Protein AF-A0AAJ2MFV6-F1 (afdb_monomer)

Structure (mmCIF, N/CA/C/O backbone):
data_AF-A0AAJ2MFV6-F1
#
_entry.id   AF-A0AAJ2MFV6-F1
#
loop_
_atom_site.group_PDB
_atom_site.id
_atom_site.type_symbol
_atom_site.label_atom_id
_atom_site.label_alt_id
_atom_site.label_comp_id
_atom_site.label_asym_id
_atom_site.label_entity_id
_atom_site.label_seq_id
_atom_site.pdbx_PDB_ins_code
_atom_site.Cartn_x
_atom_site.Cartn_y
_atom_site.Cartn_z
_atom_site.occupancy
_atom_site.B_iso_or_equiv
_atom_site.auth_seq_id
_atom_site.auth_comp_id
_atom_site.auth_asym_id
_atom_site.auth_atom_id
_atom_site.pdbx_PDB_model_num
ATOM 1 N N . MET A 1 1 ? 11.662 -17.987 29.309 1.00 35.09 1 MET A N 1
ATOM 2 C CA . MET A 1 1 ? 10.452 -18.075 28.466 1.00 35.09 1 MET A CA 1
ATOM 3 C C . MET A 1 1 ? 9.598 -16.869 28.804 1.00 35.09 1 MET A C 1
ATOM 5 O O . MET A 1 1 ? 8.904 -16.882 29.809 1.00 35.09 1 MET A O 1
ATOM 9 N N . THR A 1 2 ? 9.786 -15.777 28.070 1.00 31.62 2 THR A N 1
ATOM 10 C CA . THR A 1 2 ? 9.067 -14.514 28.273 1.00 31.62 2 THR A CA 1
ATOM 11 C C . THR A 1 2 ? 7.599 -14.749 27.930 1.00 31.62 2 THR A C 1
ATOM 13 O O . THR A 1 2 ? 7.283 -15.126 26.803 1.00 31.62 2 THR A O 1
ATOM 16 N N . THR A 1 3 ? 6.722 -14.621 28.924 1.00 36.84 3 THR A N 1
ATOM 17 C CA . THR A 1 3 ? 5.277 -14.760 28.755 1.00 36.84 3 THR A CA 1
ATOM 18 C C . THR A 1 3 ? 4.760 -13.716 27.768 1.00 36.84 3 THR A C 1
ATOM 20 O O . THR A 1 3 ? 5.341 -12.648 27.580 1.00 36.84 3 THR A O 1
ATOM 23 N N . VAL A 1 4 ? 3.652 -14.050 27.114 1.00 40.69 4 VAL A N 1
ATOM 24 C CA . VAL A 1 4 ? 2.984 -13.339 26.010 1.00 40.69 4 VAL A CA 1
ATOM 25 C C . VAL A 1 4 ? 2.357 -11.991 26.458 1.00 40.69 4 VAL A C 1
ATOM 27 O O . VAL A 1 4 ? 1.416 -11.491 25.855 1.00 40.69 4 VAL A O 1
ATOM 30 N N . GLU A 1 5 ? 2.855 -11.376 27.533 1.00 36.78 5 GLU A N 1
ATOM 31 C CA . GLU A 1 5 ? 2.150 -10.365 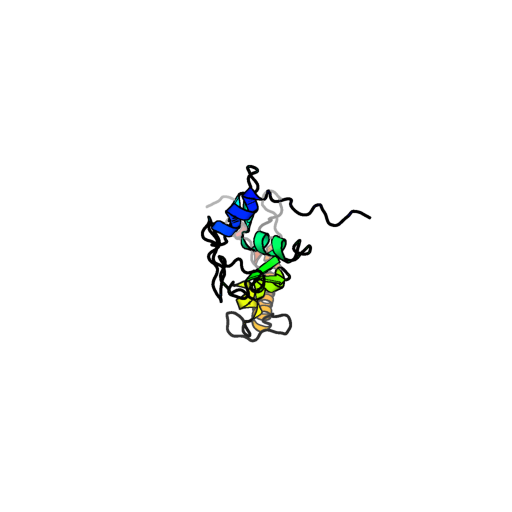28.340 1.00 36.78 5 GLU A CA 1
ATOM 32 C C . GLU A 1 5 ? 2.597 -8.909 28.141 1.00 36.78 5 GLU A C 1
ATOM 34 O O . GLU A 1 5 ? 2.218 -8.028 28.914 1.00 36.78 5 GLU A O 1
ATOM 39 N N . GLN A 1 6 ? 3.362 -8.593 27.094 1.00 40.38 6 GLN A N 1
ATOM 40 C CA . GLN A 1 6 ? 3.821 -7.213 26.859 1.00 40.38 6 GLN A CA 1
ATOM 41 C C . GLN A 1 6 ? 3.547 -6.703 25.442 1.00 40.38 6 GLN A C 1
ATOM 43 O O . GLN A 1 6 ? 4.393 -6.079 24.805 1.00 40.38 6 GLN A O 1
ATOM 48 N N . LEU A 1 7 ? 2.326 -6.915 24.950 1.00 41.47 7 LEU A N 1
ATOM 49 C CA . LEU A 1 7 ? 1.861 -6.358 23.679 1.00 41.47 7 LEU A CA 1
ATOM 50 C C . LEU A 1 7 ? 0.753 -5.335 23.943 1.00 41.47 7 LEU A C 1
ATOM 52 O O . LEU A 1 7 ? -0.404 -5.675 24.145 1.00 41.47 7 LEU A O 1
ATOM 56 N N . ALA A 1 8 ? 1.172 -4.064 23.978 1.00 51.06 8 ALA A N 1
ATOM 57 C CA . ALA A 1 8 ? 0.353 -2.859 24.111 1.00 51.06 8 ALA A CA 1
ATOM 58 C C . ALA A 1 8 ? -0.712 -2.936 25.220 1.00 51.06 8 ALA A C 1
ATOM 60 O O . ALA A 1 8 ? -1.884 -3.198 24.961 1.00 51.06 8 ALA A O 1
ATOM 61 N N . GLN A 1 9 ? -0.330 -2.615 26.456 1.00 59.50 9 GLN A N 1
ATOM 62 C CA . GLN A 1 9 ? -1.286 -2.406 27.545 1.00 59.50 9 GLN A CA 1
ATOM 63 C C . GLN A 1 9 ? -2.091 -1.127 27.280 1.00 59.50 9 GLN A C 1
ATOM 65 O O . GLN A 1 9 ? -1.762 -0.030 27.730 1.00 59.50 9 GLN A O 1
ATOM 70 N N . TRP A 1 10 ? -3.159 -1.248 26.495 1.00 71.31 10 TRP A N 1
ATOM 71 C CA . TRP A 1 10 ? -4.197 -0.233 26.466 1.00 71.31 10 TRP A CA 1
ATOM 72 C C . TRP A 1 10 ? -4.786 -0.151 27.870 1.00 71.31 10 TRP A C 1
ATOM 74 O O . TRP A 1 10 ? -5.253 -1.156 28.400 1.00 71.31 10 TRP A O 1
ATOM 84 N N . SER A 1 11 ? -4.850 1.044 28.454 1.00 80.88 11 SER A N 1
ATOM 85 C CA . SER A 1 11 ? -5.723 1.225 29.612 1.00 80.88 11 SER A CA 1
ATOM 86 C C . SER A 1 11 ? -7.163 0.890 29.228 1.00 80.88 11 SER A C 1
ATOM 88 O O . SER A 1 11 ? -7.604 1.181 28.109 1.00 80.88 11 SER A O 1
ATOM 90 N N . GLU A 1 12 ? -7.924 0.335 30.167 1.00 82.44 12 GLU A N 1
ATOM 91 C CA . GLU A 1 12 ? -9.340 0.020 29.969 1.00 82.44 12 GLU A CA 1
ATOM 92 C C . GLU A 1 12 ? -10.126 1.235 29.452 1.00 82.44 12 GLU A C 1
ATOM 94 O O . GLU A 1 12 ? -10.891 1.130 28.492 1.00 82.44 12 GLU A O 1
ATOM 99 N N . ARG A 1 13 ? -9.820 2.426 29.983 1.00 86.19 13 ARG A N 1
ATOM 100 C CA . ARG A 1 13 ? -10.351 3.710 29.504 1.00 86.19 13 ARG A CA 1
ATOM 101 C C . ARG A 1 13 ? -10.073 3.948 28.017 1.00 86.19 13 ARG A C 1
ATOM 103 O O . ARG A 1 13 ? -10.960 4.398 27.294 1.00 86.19 13 ARG A O 1
ATOM 110 N N . SER A 1 14 ? -8.854 3.677 27.546 1.00 87.44 14 SER A N 1
ATOM 111 C CA . SER A 1 14 ? -8.504 3.845 26.128 1.00 87.44 14 SER A CA 1
ATOM 112 C C . SER A 1 14 ? -9.270 2.862 25.252 1.00 87.44 14 SER A C 1
ATOM 114 O O . SER A 1 14 ? -9.750 3.243 24.186 1.00 87.44 14 SER A O 1
ATOM 116 N N . ARG A 1 15 ? -9.422 1.618 25.720 1.00 88.44 15 ARG A N 1
ATOM 117 C CA . ARG A 1 15 ? -10.170 0.570 25.020 1.00 88.44 15 ARG A CA 1
ATOM 118 C C . ARG A 1 15 ? -11.647 0.936 24.899 1.00 88.44 15 ARG A C 1
ATOM 120 O O . ARG A 1 15 ? -12.180 0.931 23.793 1.00 88.44 15 ARG A O 1
ATOM 127 N N . ALA A 1 16 ? -12.274 1.354 25.996 1.00 90.56 16 ALA A N 1
ATOM 128 C CA . ALA A 1 16 ? -13.655 1.828 26.001 1.00 90.56 16 ALA A CA 1
ATOM 129 C C . ALA A 1 16 ? -13.849 3.041 25.073 1.00 90.56 16 ALA A C 1
ATOM 131 O O . ALA A 1 16 ? -14.768 3.061 24.259 1.00 90.56 16 ALA A O 1
ATOM 132 N N . LYS A 1 17 ? -12.935 4.022 25.122 1.00 92.00 17 LYS A N 1
ATOM 133 C CA . LYS A 1 17 ? -12.971 5.221 24.265 1.00 92.00 17 LYS A CA 1
ATOM 134 C C . LYS A 1 17 ? -12.792 4.914 22.777 1.00 92.00 17 LYS A C 1
ATOM 136 O O . LYS A 1 17 ? -13.308 5.642 21.934 1.00 92.00 17 LYS A O 1
ATOM 141 N N . PHE A 1 18 ? -12.004 3.900 22.437 1.00 93.81 18 PHE A N 1
ATOM 142 C CA . PHE A 1 18 ? -11.859 3.461 21.055 1.00 93.81 18 PHE A CA 1
ATOM 143 C C . PHE A 1 18 ? -13.159 2.835 20.560 1.00 93.81 18 PHE A C 1
ATOM 145 O O . PHE A 1 18 ? -13.710 3.298 19.566 1.00 93.81 18 PHE A O 1
ATOM 152 N N . TRP A 1 19 ? -13.682 1.837 21.276 1.00 95.00 19 TRP A N 1
ATOM 153 C CA . TRP A 1 19 ? -14.881 1.118 20.848 1.00 95.00 19 TRP A CA 1
ATOM 154 C C . TRP A 1 19 ? -16.144 1.983 20.866 1.00 95.00 19 TRP A C 1
ATOM 156 O O . TRP A 1 19 ? -17.013 1.766 20.030 1.00 95.00 19 TRP A O 1
ATOM 166 N N . SER A 1 20 ? -16.218 3.023 21.705 1.00 96.00 20 SER A N 1
ATOM 167 C CA . SER A 1 20 ? -17.322 3.995 21.663 1.00 96.00 20 SER A CA 1
ATOM 168 C C . SER A 1 20 ? -17.356 4.851 20.390 1.00 96.00 20 SER A C 1
ATOM 170 O O . SER A 1 20 ? -18.355 5.509 20.117 1.00 96.00 20 SER A O 1
ATOM 172 N N . ARG A 1 21 ? -16.275 4.855 19.599 1.00 96.88 21 ARG A N 1
ATOM 173 C CA . ARG A 1 21 ? -16.178 5.550 18.305 1.00 96.88 21 ARG A CA 1
ATOM 174 C C . ARG A 1 21 ? -16.349 4.608 17.117 1.00 96.88 21 ARG A C 1
ATOM 176 O O . ARG A 1 21 ? -16.126 5.032 15.984 1.00 96.88 21 ARG A O 1
ATOM 183 N N . VAL A 1 22 ? -16.677 3.342 17.357 1.00 97.94 22 VAL A N 1
ATOM 184 C CA . VAL A 1 22 ? -16.881 2.345 16.309 1.00 97.94 22 VAL A CA 1
ATOM 185 C C . VAL A 1 22 ? -18.368 2.074 16.175 1.00 97.94 22 VAL A C 1
ATOM 187 O O . VAL A 1 22 ? -18.996 1.541 17.083 1.00 97.94 22 VAL A O 1
ATOM 190 N N . GLU A 1 23 ? -18.918 2.401 15.015 1.00 98.19 23 GLU A N 1
ATOM 191 C CA . GLU A 1 23 ? -20.280 2.035 14.651 1.00 98.19 23 GLU A CA 1
ATOM 192 C C . GLU A 1 23 ? -20.260 0.655 13.993 1.00 98.19 23 GLU A C 1
ATOM 194 O O . GLU A 1 23 ? -19.701 0.480 12.907 1.00 98.19 23 GLU A O 1
ATOM 199 N N . LYS A 1 24 ? -20.810 -0.348 14.680 1.00 97.81 24 LYS A N 1
ATOM 200 C CA . LYS A 1 24 ? -20.850 -1.727 14.187 1.00 97.81 24 LYS A CA 1
ATOM 201 C C . LYS A 1 24 ? -22.115 -1.962 13.364 1.00 97.81 24 LYS A C 1
ATOM 203 O O . LYS A 1 24 ? -23.188 -1.493 13.719 1.00 97.81 24 LYS A O 1
ATOM 208 N N . SER A 1 25 ? -21.957 -2.727 12.292 1.00 96.81 25 SER A N 1
ATOM 209 C CA . SER A 1 25 ? -23.029 -3.262 11.452 1.00 96.81 25 SER A CA 1
ATOM 210 C C . SER A 1 25 ? -22.663 -4.692 11.044 1.00 96.81 25 SER A C 1
ATOM 212 O O . SER A 1 25 ? -21.539 -5.132 11.316 1.00 96.81 25 SER A O 1
ATOM 214 N N . ASP A 1 26 ? -23.567 -5.381 10.348 1.00 95.75 26 ASP A N 1
ATOM 215 C CA . ASP A 1 26 ? -23.299 -6.705 9.764 1.00 95.75 26 ASP A CA 1
ATOM 216 C C . ASP A 1 26 ? -22.191 -6.661 8.697 1.00 95.75 26 ASP A C 1
ATOM 218 O O . ASP A 1 26 ? -21.516 -7.655 8.437 1.00 95.75 26 ASP A O 1
ATOM 222 N N . GLY A 1 27 ? -21.976 -5.489 8.091 1.00 97.00 27 GLY A N 1
ATOM 223 C CA . GLY A 1 27 ? -20.915 -5.244 7.125 1.00 97.00 27 GLY A CA 1
ATOM 224 C C . GLY A 1 27 ? -19.674 -4.624 7.766 1.00 97.00 27 GLY A C 1
ATOM 225 O O . GLY A 1 27 ? -18.927 -5.245 8.522 1.00 97.00 27 GLY A O 1
ATOM 226 N N . CYS A 1 28 ? -19.384 -3.378 7.394 1.00 98.19 28 CYS A N 1
ATOM 227 C CA . CYS A 1 28 ? -18.219 -2.668 7.913 1.00 98.19 28 CYS A CA 1
ATOM 228 C C . CYS A 1 28 ? -18.469 -2.146 9.333 1.00 98.19 28 CYS A C 1
ATOM 230 O O . CYS A 1 28 ? -19.535 -1.613 9.637 1.00 98.19 28 CYS A O 1
ATOM 232 N N . TRP A 1 29 ? -17.440 -2.211 10.180 1.00 98.38 29 TRP A N 1
ATOM 233 C CA . TRP A 1 29 ? -17.415 -1.486 11.451 1.00 98.38 29 TRP A CA 1
ATOM 234 C C . TRP A 1 29 ? -16.743 -0.140 11.219 1.00 98.38 29 TRP A C 1
ATOM 236 O O . TRP A 1 29 ? -15.535 -0.090 10.990 1.00 98.38 29 TRP A O 1
ATOM 246 N N . LEU A 1 30 ? -17.517 0.940 11.197 1.00 98.38 30 LEU A N 1
ATOM 247 C CA . LEU A 1 30 ? -17.049 2.254 10.770 1.00 98.38 30 LEU A CA 1
ATOM 248 C C . LEU A 1 30 ? -16.426 3.026 11.931 1.00 98.38 30 LEU A C 1
ATOM 250 O O . LEU A 1 30 ? -17.051 3.253 12.965 1.00 98.38 30 LEU A O 1
ATOM 254 N N . TRP A 1 31 ? -15.194 3.485 11.736 1.00 98.25 31 TRP A N 1
ATOM 255 C CA . TRP A 1 31 ? -14.549 4.437 12.631 1.00 98.25 31 TRP A CA 1
ATOM 256 C C . TRP A 1 31 ? -15.185 5.825 12.487 1.00 98.25 31 TRP A C 1
ATOM 258 O O . TRP A 1 31 ? -15.215 6.392 11.396 1.00 98.25 31 TRP A O 1
ATOM 268 N N . ARG A 1 32 ? -15.654 6.398 13.596 1.00 97.50 32 ARG A N 1
ATOM 269 C CA . ARG A 1 32 ? -16.236 7.752 13.678 1.00 97.50 32 ARG A CA 1
ATOM 270 C C . ARG A 1 32 ? -15.312 8.767 14.358 1.00 97.50 32 ARG A C 1
ATOM 272 O O . ARG A 1 32 ? -15.706 9.898 14.618 1.00 97.50 32 ARG A O 1
ATOM 279 N N . GLY A 1 33 ? -14.078 8.370 14.669 1.00 94.56 33 GLY A N 1
ATOM 280 C CA . GLY A 1 33 ? -13.048 9.280 15.165 1.00 94.56 33 GLY A CA 1
ATOM 281 C C . GLY A 1 33 ? -12.323 10.026 14.042 1.00 94.56 33 GLY A C 1
ATOM 282 O O . GLY A 1 33 ? -12.728 10.009 12.883 1.00 94.56 33 GLY A O 1
ATOM 283 N N . SER A 1 34 ? -11.195 10.653 14.383 1.00 94.69 34 SER A N 1
ATOM 284 C CA . SER A 1 34 ? -10.378 11.365 13.400 1.00 94.69 34 SER A CA 1
ATOM 285 C C . SER A 1 34 ? -9.767 10.418 12.365 1.00 94.69 34 SER A C 1
ATOM 287 O O . SER A 1 34 ? -9.565 9.224 12.609 1.00 94.69 34 SER A O 1
ATOM 289 N N . SER A 1 35 ? -9.443 10.970 11.202 1.00 96.00 35 SER A N 1
ATOM 290 C CA . SER A 1 35 ? -8.768 10.284 10.106 1.00 96.00 35 SER A CA 1
ATOM 291 C C . SER A 1 35 ? -7.572 11.106 9.627 1.00 96.00 35 SER A C 1
ATOM 293 O O . SER A 1 35 ? -7.432 12.286 9.943 1.00 96.00 35 SER A O 1
ATOM 295 N N . THR A 1 36 ? -6.666 10.472 8.890 1.00 94.88 36 THR A N 1
ATOM 296 C CA . THR A 1 36 ? -5.621 11.199 8.153 1.00 94.88 36 THR A CA 1
ATOM 297 C C . THR A 1 36 ? -6.157 11.782 6.854 1.00 94.88 36 THR A C 1
ATOM 299 O O . THR A 1 36 ? -7.160 11.293 6.345 1.00 94.88 36 THR A O 1
ATOM 302 N N . ILE A 1 37 ? -5.391 12.681 6.229 1.00 95.8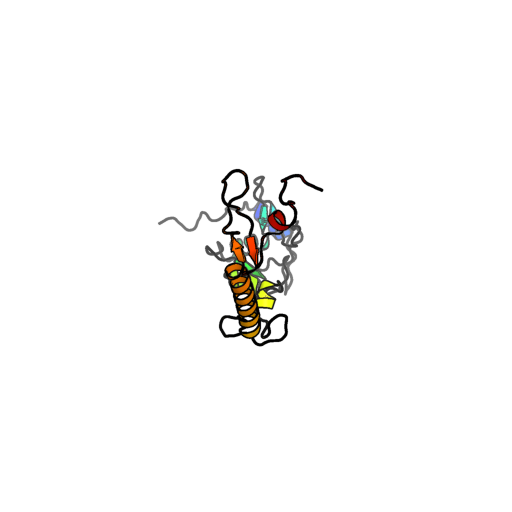1 37 ILE A N 1
ATOM 303 C CA . ILE A 1 37 ? -5.664 13.215 4.881 1.00 95.81 37 ILE A CA 1
ATOM 304 C C . ILE A 1 37 ? -5.914 12.126 3.820 1.00 95.81 37 ILE A C 1
ATOM 306 O O . ILE A 1 37 ? -6.645 12.336 2.862 1.00 95.81 37 ILE A O 1
ATOM 310 N N . TRP A 1 38 ? -5.352 10.928 4.014 1.00 93.00 38 TRP A N 1
ATOM 311 C CA . TRP A 1 38 ? -5.517 9.781 3.118 1.00 93.00 38 TRP A CA 1
ATOM 312 C C . TRP A 1 38 ? -6.776 8.938 3.408 1.00 93.00 38 TRP A C 1
ATOM 314 O O . TRP A 1 38 ? -6.955 7.875 2.814 1.00 93.00 38 TRP A O 1
ATOM 324 N N . GLY A 1 39 ? -7.639 9.366 4.334 1.00 94.94 39 GLY A N 1
ATOM 325 C CA . GLY A 1 39 ? -8.923 8.722 4.642 1.00 94.94 39 GLY A CA 1
ATOM 326 C C . GLY A 1 39 ? -8.852 7.502 5.565 1.00 94.94 39 GLY A C 1
ATOM 327 O O . GLY A 1 39 ? -9.838 6.795 5.714 1.00 94.94 39 GLY A O 1
ATOM 328 N N . TYR A 1 40 ? -7.704 7.224 6.182 1.00 95.81 40 TYR A N 1
ATOM 329 C CA . TYR A 1 40 ? -7.571 6.156 7.178 1.00 95.81 40 TYR A CA 1
ATOM 330 C C . TYR A 1 40 ? -7.869 6.669 8.585 1.00 95.81 40 TYR A C 1
ATOM 332 O O . TYR A 1 40 ? -7.277 7.667 9.009 1.00 95.81 40 TYR A O 1
ATOM 340 N N . GLY A 1 41 ? -8.696 5.935 9.333 1.00 96.62 41 GLY A N 1
ATOM 341 C CA . GLY A 1 41 ? -8.975 6.220 10.740 1.00 96.62 41 GLY A CA 1
ATOM 342 C C . GLY A 1 41 ? -7.715 6.201 11.608 1.00 96.62 41 GLY A C 1
ATOM 343 O O . GLY A 1 41 ? -6.812 5.376 11.416 1.00 96.62 41 GLY A O 1
ATOM 344 N N . GLN A 1 42 ? -7.654 7.108 12.577 1.00 94.75 42 GLN A N 1
ATOM 345 C CA . GLN A 1 42 ? -6.558 7.221 13.529 1.00 94.75 42 GLN A CA 1
ATOM 346 C C . GLN A 1 42 ? -7.079 7.444 14.950 1.00 94.75 42 GLN A C 1
ATOM 348 O O . GLN A 1 42 ? -8.129 8.049 15.167 1.00 94.75 42 GLN A O 1
ATOM 353 N N . PHE A 1 43 ? -6.329 6.948 15.925 1.00 92.25 43 PHE A N 1
ATOM 354 C CA . PHE A 1 43 ? -6.650 7.068 17.336 1.00 92.25 43 PHE A CA 1
ATOM 355 C C . PHE A 1 43 ? -5.406 7.499 18.101 1.00 92.25 43 PHE A C 1
ATOM 357 O O . PHE A 1 43 ? -4.346 6.882 17.988 1.00 92.25 43 PHE A O 1
ATOM 364 N N . ASN A 1 44 ? -5.549 8.576 18.868 1.00 86.62 44 ASN A N 1
ATOM 365 C CA . ASN A 1 44 ? -4.515 9.045 19.771 1.00 86.62 44 ASN A CA 1
ATOM 366 C C . ASN A 1 44 ? -4.695 8.330 21.113 1.00 86.62 44 ASN A C 1
ATOM 368 O O . ASN A 1 44 ? -5.735 8.484 21.765 1.00 86.62 44 ASN A O 1
ATOM 372 N N . HIS A 1 45 ? -3.713 7.513 21.477 1.00 71.62 45 HIS A N 1
ATOM 373 C CA . HIS A 1 45 ? -3.651 6.914 22.801 1.00 71.62 45 HIS A CA 1
ATOM 374 C C . HIS A 1 45 ? -3.261 7.993 23.827 1.00 71.62 45 HIS A C 1
ATOM 376 O O . HIS A 1 45 ? -2.674 9.003 23.468 1.00 71.62 45 HIS A O 1
ATOM 382 N N . SER A 1 46 ? -3.594 7.824 25.107 1.00 63.50 46 SER A N 1
ATOM 383 C CA . SER A 1 46 ? -3.420 8.858 26.147 1.00 63.50 46 SER A CA 1
ATOM 384 C C . SER A 1 46 ? -1.979 9.362 26.356 1.00 63.50 46 SER A C 1
ATOM 386 O O . SER A 1 46 ? -1.784 10.312 27.108 1.00 63.50 46 SER A O 1
ATOM 388 N N . HIS A 1 47 ? -0.984 8.769 25.691 1.00 58.03 47 HIS A N 1
ATOM 389 C CA . HIS A 1 47 ? 0.378 9.286 25.619 1.00 58.03 47 HIS A CA 1
ATOM 390 C C . HIS A 1 47 ? 0.534 10.262 24.439 1.00 58.03 47 HIS A C 1
ATOM 392 O O . HIS A 1 47 ? 0.367 9.852 23.283 1.00 58.03 47 HIS A O 1
ATOM 398 N N . PRO A 1 48 ? 0.881 11.536 24.703 1.00 54.44 48 PRO A N 1
ATOM 399 C CA . PRO A 1 48 ? 1.138 12.524 23.662 1.00 54.44 48 PRO A CA 1
ATOM 400 C C . PRO A 1 48 ? 2.116 11.990 22.605 1.00 54.44 48 PRO A C 1
ATOM 402 O O . PRO A 1 48 ? 3.157 11.433 22.937 1.00 54.44 48 PRO A O 1
ATOM 405 N N . GLY A 1 49 ? 1.770 12.152 21.326 1.00 62.16 49 GLY A N 1
ATOM 406 C CA . GLY A 1 49 ? 2.632 11.783 20.196 1.00 62.16 49 GLY A CA 1
ATOM 407 C C . GLY A 1 49 ? 2.426 10.377 19.619 1.00 62.16 49 GLY A C 1
ATOM 408 O O . GLY A 1 49 ? 2.904 10.112 18.519 1.00 62.16 49 GLY A O 1
ATOM 409 N N . LEU A 1 50 ? 1.661 9.490 20.268 1.00 71.38 50 LEU A N 1
ATOM 410 C CA . LEU A 1 50 ? 1.443 8.117 19.788 1.00 71.38 50 LEU A CA 1
ATOM 411 C C . LEU A 1 50 ? 0.072 7.948 19.115 1.00 71.38 50 LEU A C 1
ATOM 413 O O . LEU A 1 50 ? -0.830 7.276 19.621 1.00 71.38 50 LEU A O 1
ATOM 417 N N . THR A 1 51 ? -0.083 8.549 17.932 1.00 83.50 51 THR A N 1
ATOM 418 C CA . THR A 1 51 ? -1.258 8.310 17.077 1.00 83.50 51 THR A CA 1
ATOM 419 C C . THR A 1 51 ? -1.074 7.025 16.273 1.00 83.50 51 THR A C 1
ATOM 421 O O . THR A 1 51 ? -0.148 6.908 15.473 1.00 83.50 51 THR A O 1
ATOM 424 N N . LYS A 1 52 ? -1.978 6.058 16.455 1.00 89.00 52 LYS A N 1
ATOM 425 C CA . LYS A 1 52 ? -1.971 4.772 15.739 1.00 89.00 52 LYS A CA 1
ATOM 426 C C . LYS A 1 52 ? -3.157 4.661 14.776 1.00 89.00 52 LYS A C 1
ATOM 428 O O . LYS A 1 52 ? -4.186 5.317 14.941 1.00 89.00 52 LYS A O 1
ATOM 433 N N . ARG A 1 53 ? -3.018 3.817 13.747 1.00 94.50 53 ARG A N 1
ATOM 434 C CA . ARG A 1 53 ? -4.088 3.524 12.777 1.00 94.50 53 ARG A CA 1
ATOM 435 C C . ARG A 1 53 ? -5.211 2.733 13.442 1.00 94.50 53 ARG A C 1
ATOM 437 O O . ARG A 1 53 ? -4.946 1.703 14.052 1.00 94.50 53 ARG A O 1
ATOM 444 N N . ALA A 1 54 ? -6.455 3.176 13.270 1.00 96.12 54 ALA A N 1
ATOM 445 C CA . ALA A 1 54 ? -7.604 2.574 13.945 1.00 96.12 54 ALA A CA 1
ATOM 446 C C . ALA A 1 54 ? -7.832 1.105 13.542 1.00 96.12 54 ALA A C 1
ATOM 448 O O . ALA A 1 54 ? -8.078 0.265 14.401 1.00 96.12 54 ALA A O 1
ATOM 449 N N . HIS A 1 55 ? -7.678 0.764 12.259 1.00 96.88 55 HIS A N 1
ATOM 450 C CA . HIS A 1 55 ? -7.822 -0.623 11.800 1.00 96.88 55 HIS A CA 1
ATOM 451 C C . HIS A 1 55 ? -6.728 -1.542 12.372 1.00 96.88 55 HIS A C 1
ATOM 453 O O . HIS A 1 55 ? -7.027 -2.657 12.782 1.00 96.88 55 HIS A O 1
ATOM 459 N N . LYS A 1 56 ? -5.481 -1.054 12.477 1.00 95.06 56 LYS A N 1
ATOM 460 C CA . LYS A 1 56 ? -4.365 -1.805 13.070 1.00 95.06 56 LYS A CA 1
ATOM 461 C C . LYS A 1 56 ? -4.601 -2.065 14.552 1.00 95.06 56 LYS A C 1
ATOM 463 O O . LYS A 1 56 ? -4.413 -3.179 15.008 1.00 95.06 56 LYS A O 1
ATOM 468 N N . LEU A 1 57 ? -5.075 -1.054 15.273 1.00 93.06 57 LEU A N 1
ATOM 469 C CA . LEU A 1 57 ? -5.468 -1.190 16.672 1.00 93.06 57 LEU A CA 1
ATOM 470 C C . LEU A 1 57 ? -6.562 -2.246 16.880 1.00 93.06 57 LEU A C 1
ATOM 472 O O . LEU A 1 57 ? -6.467 -3.049 17.802 1.00 93.06 57 LEU A O 1
ATOM 476 N N . SER A 1 58 ? -7.578 -2.257 16.015 1.00 95.06 58 SER A N 1
ATOM 477 C CA . SER A 1 58 ? -8.642 -3.261 16.065 1.00 95.06 58 SER A CA 1
ATOM 478 C C . SER A 1 58 ? -8.109 -4.670 15.785 1.00 95.06 58 SER A C 1
ATOM 480 O O . SER A 1 58 ? -8.362 -5.579 16.571 1.00 95.06 58 SER A O 1
ATOM 482 N N . TRP A 1 59 ? -7.285 -4.834 14.742 1.00 95.94 59 TRP A N 1
ATOM 483 C CA . TRP A 1 59 ? -6.599 -6.095 14.442 1.00 95.94 59 TRP A CA 1
ATOM 484 C C . TRP A 1 59 ? -5.784 -6.597 15.635 1.00 95.94 59 TRP A C 1
ATOM 486 O O . TRP A 1 59 ? -5.977 -7.722 16.084 1.00 95.94 59 TRP A O 1
ATOM 496 N N . GLU A 1 60 ? -4.920 -5.741 16.186 1.00 92.56 60 GLU A N 1
ATOM 497 C CA . GLU A 1 60 ? -4.045 -6.090 17.307 1.00 92.56 60 GLU A CA 1
ATOM 498 C C . GLU A 1 60 ? -4.828 -6.518 18.549 1.00 92.56 60 GLU A C 1
ATOM 500 O O . GLU A 1 60 ? -4.379 -7.394 19.283 1.00 92.56 60 GLU A O 1
ATOM 505 N N . SER A 1 61 ? -6.021 -5.956 18.754 1.00 89.38 61 SER A N 1
ATOM 506 C CA . SER A 1 61 ? -6.879 -6.313 19.885 1.00 89.38 61 SER A CA 1
ATOM 507 C C . SER A 1 61 ? -7.533 -7.695 19.778 1.00 89.38 61 SER A C 1
ATOM 509 O O . SER A 1 61 ? -7.931 -8.242 20.803 1.00 89.38 61 SER A O 1
ATOM 511 N N . SER A 1 62 ? -7.676 -8.244 18.568 1.00 91.75 62 SER A N 1
ATOM 512 C CA . SER A 1 62 ? -8.354 -9.529 18.323 1.00 91.75 62 SER A CA 1
ATOM 513 C C . SER A 1 62 ? -7.390 -10.644 17.922 1.00 91.75 62 SER A C 1
ATOM 515 O O . SER A 1 62 ? -7.591 -11.787 18.312 1.00 91.75 62 SER A O 1
ATOM 517 N N . ASN A 1 63 ? -6.335 -10.303 17.180 1.00 93.69 63 ASN A N 1
ATOM 518 C CA . ASN A 1 63 ? -5.417 -11.253 16.547 1.00 93.69 63 ASN A CA 1
ATOM 519 C C . ASN A 1 63 ? -3.975 -11.133 17.064 1.00 93.69 63 ASN A C 1
ATOM 521 O O . ASN A 1 63 ? -3.116 -11.921 16.676 1.00 93.69 63 ASN A O 1
ATOM 525 N N . GLY A 1 64 ? -3.687 -10.140 17.910 1.00 91.44 64 GLY A N 1
ATOM 526 C CA . GLY A 1 64 ? -2.323 -9.825 18.320 1.00 91.44 64 GLY A CA 1
ATOM 527 C C . GLY A 1 64 ? -1.531 -9.056 17.248 1.00 91.44 64 GLY A C 1
ATOM 528 O O . GLY A 1 64 ? -2.099 -8.524 16.289 1.00 91.44 64 GLY A O 1
ATOM 529 N N . PRO A 1 65 ? -0.206 -8.924 17.421 1.00 92.00 65 PRO A N 1
ATOM 530 C CA . PRO A 1 65 ? 0.622 -8.036 16.618 1.00 92.00 65 PRO A CA 1
ATOM 531 C C . PRO A 1 65 ? 0.574 -8.430 15.140 1.00 92.00 65 PRO A C 1
ATOM 533 O O . PRO A 1 65 ? 0.573 -9.609 14.791 1.00 92.00 65 PRO A O 1
ATOM 536 N N . VAL A 1 66 ? 0.550 -7.430 14.256 1.00 93.94 66 VAL A N 1
ATOM 537 C CA . VAL A 1 66 ? 0.721 -7.681 12.818 1.00 93.94 66 VAL A CA 1
ATOM 538 C C . VAL A 1 66 ? 2.126 -8.254 12.609 1.00 93.94 66 VAL A C 1
ATOM 540 O O . VAL A 1 66 ? 3.072 -7.616 13.077 1.00 93.94 66 VAL A O 1
ATOM 543 N N . PRO A 1 67 ? 2.283 -9.404 11.927 1.00 95.38 67 PRO A N 1
ATOM 544 C CA . PRO A 1 67 ? 3.599 -9.985 11.693 1.00 95.38 67 PRO A CA 1
ATOM 545 C C . PRO A 1 67 ? 4.550 -9.016 10.986 1.00 95.38 67 PRO A C 1
ATOM 547 O O . PRO A 1 67 ? 4.132 -8.205 10.150 1.00 95.38 67 PRO A O 1
ATOM 550 N N . ASP A 1 68 ? 5.838 -9.123 11.304 1.00 94.94 68 ASP A N 1
ATOM 551 C CA . ASP A 1 68 ? 6.864 -8.247 10.748 1.00 94.94 68 ASP A CA 1
ATOM 552 C C . ASP A 1 68 ? 6.905 -8.314 9.215 1.00 94.94 68 ASP A C 1
ATOM 554 O O . ASP A 1 68 ? 6.767 -9.368 8.595 1.00 94.94 68 ASP A O 1
ATOM 558 N N . GLY A 1 69 ? 7.079 -7.151 8.585 1.00 95.19 69 GLY A N 1
ATOM 559 C CA . GLY A 1 69 ? 7.099 -7.017 7.126 1.00 95.19 69 GLY A CA 1
ATOM 560 C C . GLY A 1 69 ? 5.724 -7.056 6.445 1.00 95.19 69 GLY A C 1
ATOM 561 O O . GLY A 1 69 ? 5.654 -6.819 5.234 1.00 95.19 69 GLY A O 1
ATOM 562 N N . LEU A 1 70 ? 4.637 -7.290 7.190 1.00 97.75 70 LEU A N 1
ATOM 563 C CA . LEU A 1 70 ? 3.274 -7.276 6.660 1.00 97.75 70 LEU A CA 1
ATOM 564 C C . LEU A 1 70 ? 2.541 -5.960 6.946 1.00 97.75 70 LEU A C 1
ATOM 566 O O . LEU A 1 70 ? 2.815 -5.230 7.901 1.00 97.75 70 LEU A O 1
ATOM 570 N N . VAL A 1 71 ? 1.573 -5.665 6.085 1.00 97.06 71 VAL A N 1
ATOM 571 C CA . VAL A 1 71 ? 0.625 -4.554 6.209 1.00 97.06 71 VAL A CA 1
ATOM 572 C C . VAL A 1 71 ? -0.799 -5.084 6.141 1.00 97.06 71 VAL A C 1
ATOM 574 O O . VAL A 1 71 ? -1.036 -6.141 5.571 1.00 97.06 71 VAL A O 1
ATOM 577 N N . LEU A 1 72 ? -1.754 -4.353 6.711 1.00 97.69 72 LEU A N 1
ATOM 578 C CA . LEU A 1 72 ? -3.163 -4.746 6.680 1.00 97.69 72 LEU A CA 1
ATOM 579 C C . LEU A 1 72 ? -3.838 -4.197 5.416 1.00 97.69 72 LEU A C 1
ATOM 581 O O . LEU A 1 72 ? -3.893 -2.979 5.232 1.00 97.69 72 LEU A O 1
ATOM 585 N N . ASP A 1 73 ? -4.346 -5.090 4.566 1.00 97.56 73 ASP A N 1
ATOM 586 C CA . ASP A 1 73 ? -5.199 -4.765 3.417 1.00 97.56 73 ASP A CA 1
ATOM 587 C C . ASP A 1 73 ? -6.674 -4.791 3.832 1.00 97.56 73 ASP A C 1
ATOM 589 O O . ASP A 1 73 ? -7.122 -5.680 4.557 1.00 97.56 73 ASP A O 1
ATOM 593 N N . HIS A 1 74 ? -7.443 -3.812 3.355 1.00 97.25 74 HIS A N 1
ATOM 594 C CA . HIS A 1 74 ? -8.892 -3.771 3.535 1.00 97.25 74 HIS A CA 1
ATOM 595 C C . HIS A 1 74 ? -9.561 -4.560 2.413 1.00 97.25 74 HIS A C 1
ATOM 597 O O . HIS A 1 74 ? -9.761 -4.027 1.316 1.00 97.25 74 HIS A O 1
ATOM 603 N N . LEU A 1 75 ? -10.011 -5.780 2.714 1.00 96.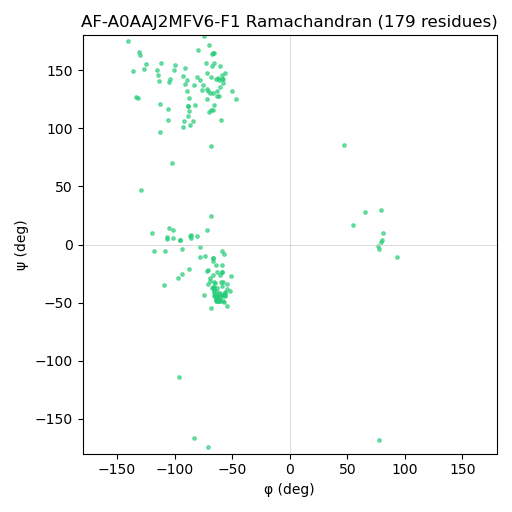75 75 LEU A N 1
ATOM 604 C CA . LEU A 1 75 ? -10.761 -6.622 1.770 1.00 96.75 75 LEU A CA 1
ATOM 605 C C . LEU A 1 75 ? -12.045 -5.925 1.291 1.00 96.75 75 LEU A C 1
ATOM 607 O O . LEU A 1 75 ? -12.406 -5.980 0.120 1.00 96.75 75 LEU A O 1
ATOM 611 N N . CYS A 1 76 ? -12.681 -5.170 2.189 1.00 96.50 76 CYS A N 1
ATOM 612 C CA . CYS A 1 76 ? -13.881 -4.374 1.920 1.00 96.50 76 CYS A CA 1
ATOM 613 C C . CYS A 1 76 ? -13.627 -3.042 1.185 1.00 96.50 76 CYS A C 1
ATOM 615 O O . CYS A 1 76 ? -14.572 -2.297 0.938 1.00 96.50 76 CYS A O 1
ATOM 617 N N . ARG A 1 77 ? -12.365 -2.685 0.895 1.00 94.69 77 ARG A N 1
ATOM 618 C CA . ARG A 1 77 ? -11.950 -1.411 0.262 1.00 94.69 77 ARG A CA 1
ATOM 619 C C . ARG A 1 77 ? -12.424 -0.130 0.967 1.00 94.69 77 ARG A C 1
ATOM 621 O O . ARG A 1 77 ? -12.319 0.960 0.406 1.00 94.69 77 ARG A O 1
ATOM 628 N N . ASN A 1 78 ? -12.848 -0.228 2.226 1.00 96.31 78 ASN A N 1
ATOM 629 C CA . ASN A 1 78 ? -13.242 0.906 3.053 1.00 96.31 78 ASN A CA 1
ATOM 630 C C . ASN A 1 78 ? -12.168 1.220 4.106 1.00 96.31 78 ASN A C 1
ATOM 632 O O . ASN A 1 78 ? -12.050 0.526 5.113 1.00 96.31 78 ASN A O 1
ATOM 636 N N . ARG A 1 79 ? -11.427 2.317 3.909 1.00 96.56 79 ARG A N 1
ATOM 637 C CA . ARG A 1 79 ? -10.312 2.742 4.784 1.00 96.56 79 ARG A CA 1
ATOM 638 C C . ARG A 1 79 ? -10.726 3.116 6.214 1.00 96.56 79 ARG A C 1
ATOM 640 O O . ARG A 1 79 ? -9.866 3.178 7.097 1.00 96.56 79 ARG A O 1
ATOM 647 N N . MET A 1 80 ? -12.015 3.374 6.440 1.00 98.00 80 MET A N 1
ATOM 648 C CA . MET A 1 80 ? -12.582 3.666 7.760 1.00 98.00 80 MET A CA 1
ATOM 649 C C . MET A 1 80 ? -13.128 2.412 8.453 1.00 98.00 80 MET A C 1
ATOM 651 O O . MET A 1 80 ? -13.540 2.498 9.608 1.00 98.00 80 MET A O 1
ATOM 655 N N . CYS A 1 81 ? -13.117 1.253 7.787 1.00 98.50 81 CYS A N 1
ATOM 656 C CA . CYS A 1 81 ? -13.493 -0.012 8.400 1.00 98.50 81 CYS A CA 1
ATOM 657 C C . CYS A 1 81 ? -12.420 -0.474 9.396 1.00 98.50 81 CYS A C 1
ATOM 659 O O . CYS A 1 81 ? -11.221 -0.473 9.095 1.00 98.50 81 CYS A O 1
ATOM 661 N N . VAL A 1 82 ? -12.864 -0.898 10.576 1.00 98.19 82 VAL A N 1
ATOM 662 C CA . VAL A 1 82 ? -12.028 -1.485 11.629 1.00 98.19 82 VAL A CA 1
ATOM 663 C C . VAL A 1 82 ? -12.452 -2.909 11.984 1.00 98.19 82 VAL A C 1
ATOM 665 O O . VAL A 1 82 ? -11.968 -3.445 12.970 1.00 98.19 82 VAL A O 1
ATOM 668 N N . ARG A 1 83 ? -13.354 -3.541 11.224 1.00 98.12 83 ARG A N 1
ATOM 669 C CA . ARG A 1 83 ? -13.756 -4.934 11.472 1.00 98.12 83 ARG A CA 1
ATOM 670 C C . ARG A 1 83 ? -12.554 -5.867 11.230 1.00 98.12 83 ARG A C 1
ATOM 672 O O . ARG A 1 83 ? -12.069 -5.860 10.099 1.00 98.12 83 ARG A O 1
ATOM 679 N N . PRO A 1 84 ? -12.084 -6.653 12.222 1.00 97.12 84 PRO A N 1
ATOM 680 C CA . PRO A 1 84 ? -10.904 -7.510 12.060 1.00 97.12 84 PRO A CA 1
ATOM 681 C C . PRO A 1 84 ? -11.014 -8.486 10.884 1.00 97.12 84 PRO A C 1
ATOM 683 O O . PRO A 1 84 ? -10.087 -8.569 10.091 1.00 97.12 84 PRO A O 1
ATOM 686 N N . ASP A 1 85 ? -12.180 -9.106 10.690 1.00 97.56 85 ASP A N 1
ATOM 687 C CA . ASP A 1 85 ? -12.435 -10.057 9.591 1.00 97.56 85 ASP A CA 1
ATOM 688 C C . ASP A 1 85 ? -12.413 -9.414 8.190 1.00 97.56 85 ASP A C 1
ATOM 690 O O . ASP A 1 85 ? -12.437 -10.107 7.178 1.00 97.56 85 ASP A O 1
ATOM 694 N N . HIS A 1 86 ? -12.417 -8.079 8.099 1.00 97.94 86 HIS A N 1
ATOM 695 C CA . HIS A 1 86 ? -12.270 -7.348 6.833 1.00 97.94 86 HIS A CA 1
ATOM 696 C C . HIS A 1 86 ? -10.820 -6.931 6.553 1.00 97.94 86 HIS A C 1
ATOM 698 O O . HIS A 1 86 ? -10.577 -6.194 5.589 1.00 97.94 86 HIS A O 1
ATOM 704 N N . LEU A 1 87 ? -9.883 -7.339 7.407 1.00 98.19 87 LEU A N 1
ATOM 705 C CA . LEU A 1 87 ? -8.469 -7.023 7.311 1.00 98.19 87 LEU A CA 1
ATOM 706 C C . LEU A 1 87 ? -7.682 -8.301 7.038 1.00 98.19 87 LEU A C 1
ATOM 708 O O . LEU A 1 87 ? -7.960 -9.347 7.613 1.00 98.19 87 LEU A O 1
ATOM 712 N N . GLU A 1 88 ? -6.671 -8.194 6.188 1.00 98.00 88 GLU A N 1
ATOM 713 C CA . GLU A 1 88 ? -5.766 -9.298 5.883 1.00 98.00 88 GLU A CA 1
ATOM 714 C C . GLU A 1 88 ? -4.314 -8.807 5.969 1.00 98.00 88 GLU A C 1
ATOM 716 O O . GLU A 1 88 ? -3.971 -7.818 5.313 1.00 98.00 88 GLU A O 1
ATOM 721 N N . PRO A 1 89 ? -3.438 -9.453 6.758 1.00 98.06 89 PRO A N 1
ATOM 722 C CA . PRO A 1 89 ? -2.007 -9.202 6.712 1.00 98.06 89 PRO A CA 1
ATOM 723 C C . PRO A 1 89 ? -1.443 -9.697 5.383 1.00 98.06 89 PRO A C 1
ATOM 725 O O . PRO A 1 89 ? -1.434 -10.890 5.094 1.00 98.06 89 PRO A O 1
ATOM 728 N N . VAL A 1 90 ? -0.937 -8.775 4.577 1.00 98.19 90 VAL A N 1
ATOM 729 C CA . VAL A 1 90 ? -0.346 -9.060 3.272 1.00 98.19 90 VAL A CA 1
ATOM 730 C C . VAL A 1 90 ? 1.004 -8.374 3.137 1.00 98.19 90 VAL A C 1
ATOM 732 O O . VAL A 1 90 ? 1.357 -7.462 3.886 1.00 98.19 90 VAL A O 1
ATOM 735 N N . THR A 1 91 ? 1.780 -8.783 2.139 1.00 98.12 91 THR A N 1
ATOM 736 C CA . THR A 1 91 ? 3.006 -8.057 1.798 1.00 98.12 91 THR A CA 1
ATOM 737 C C . THR A 1 91 ? 2.669 -6.678 1.225 1.00 98.12 91 THR A C 1
ATOM 739 O O . THR A 1 91 ? 1.637 -6.483 0.580 1.00 98.12 91 THR A O 1
ATOM 742 N N . ASN A 1 92 ? 3.583 -5.716 1.373 1.00 96.19 92 ASN A N 1
ATOM 743 C CA . ASN A 1 92 ? 3.440 -4.405 0.728 1.00 96.19 92 ASN A CA 1
ATOM 744 C C . ASN A 1 92 ? 3.232 -4.513 -0.791 1.00 96.19 92 ASN A C 1
ATOM 746 O O . ASN A 1 92 ? 2.443 -3.761 -1.362 1.00 96.19 92 ASN A O 1
ATOM 750 N N . ARG A 1 93 ? 3.921 -5.459 -1.444 1.00 95.94 93 ARG A N 1
ATOM 751 C CA . ARG A 1 93 ? 3.779 -5.706 -2.884 1.00 95.94 93 ARG A CA 1
ATOM 752 C C . ARG A 1 93 ? 2.354 -6.125 -3.227 1.00 95.94 93 ARG A C 1
ATOM 754 O O . ARG A 1 93 ? 1.775 -5.556 -4.145 1.00 95.94 93 ARG A O 1
ATOM 761 N N . GLU A 1 94 ? 1.796 -7.070 -2.480 1.00 97.00 94 GLU A N 1
ATOM 762 C CA . GLU A 1 94 ? 0.432 -7.552 -2.691 1.00 97.00 94 GLU A CA 1
ATOM 763 C C . GLU A 1 94 ? -0.595 -6.430 -2.491 1.00 97.00 94 GLU A C 1
ATOM 765 O O . GLU A 1 94 ? -1.405 -6.170 -3.380 1.00 97.00 94 GLU A O 1
ATOM 770 N N . ASN A 1 95 ? -0.490 -5.676 -1.389 1.00 96.31 95 ASN A N 1
ATOM 771 C CA . ASN A 1 95 ? -1.365 -4.532 -1.116 1.00 96.31 95 ASN A CA 1
ATOM 772 C C . ASN A 1 95 ? -1.338 -3.493 -2.257 1.00 96.31 95 ASN A C 1
ATOM 774 O O . ASN A 1 95 ? -2.376 -3.005 -2.705 1.00 96.31 95 ASN A O 1
ATOM 778 N N . VAL A 1 96 ? -0.146 -3.180 -2.780 1.00 95.19 96 VAL A N 1
ATOM 779 C CA . VAL A 1 96 ? 0.006 -2.254 -3.912 1.00 95.19 96 VAL A CA 1
ATOM 780 C C . VAL A 1 96 ? -0.618 -2.817 -5.188 1.00 95.19 96 VAL A C 1
ATOM 782 O O . VAL A 1 96 ? -1.309 -2.077 -5.887 1.00 95.19 96 VAL A O 1
ATOM 785 N N . LEU A 1 97 ? -0.390 -4.096 -5.502 1.00 94.94 97 LEU A N 1
ATOM 786 C CA . LEU A 1 97 ? -0.881 -4.734 -6.729 1.00 94.94 97 LEU A CA 1
ATOM 787 C C . LEU A 1 97 ? -2.403 -4.921 -6.745 1.00 94.94 97 LEU A C 1
ATOM 789 O O . LEU A 1 97 ? -3.014 -4.811 -7.809 1.00 94.94 97 LEU A O 1
ATOM 793 N N . ARG A 1 98 ? -3.025 -5.125 -5.582 1.00 94.50 98 ARG A N 1
ATOM 794 C CA . ARG A 1 98 ? -4.487 -5.166 -5.431 1.00 94.50 98 ARG A CA 1
ATOM 795 C C . ARG A 1 98 ? -5.154 -3.798 -5.600 1.00 94.50 98 ARG A C 1
ATOM 797 O O . ARG A 1 98 ? -6.345 -3.721 -5.900 1.00 94.50 98 ARG A O 1
ATOM 804 N N . GLY A 1 99 ? -4.402 -2.714 -5.416 1.00 91.94 99 GLY A N 1
ATOM 805 C CA . GLY A 1 99 ? -4.900 -1.348 -5.528 1.00 91.94 99 GLY A CA 1
ATOM 806 C C . GLY A 1 99 ? -5.218 -0.896 -6.960 1.00 91.94 99 GLY A C 1
ATOM 807 O O . GLY A 1 99 ? -5.134 -1.638 -7.938 1.00 91.94 99 GLY A O 1
ATOM 808 N N . VAL A 1 100 ? -5.566 0.386 -7.093 1.00 90.62 100 VAL A N 1
ATOM 809 C CA . VAL A 1 100 ? -5.897 1.033 -8.382 1.00 90.62 100 VAL A CA 1
ATOM 810 C C . VAL A 1 100 ? -4.802 1.977 -8.888 1.00 90.62 100 VAL A C 1
ATOM 812 O O . VAL A 1 100 ? -4.983 2.647 -9.900 1.00 90.62 100 VAL A O 1
ATOM 815 N N . GLY A 1 101 ? -3.662 2.046 -8.196 1.00 92.25 101 GLY A N 1
ATOM 816 C CA . GLY A 1 101 ? -2.556 2.931 -8.562 1.00 92.25 101 GLY A CA 1
ATOM 817 C C . GLY A 1 101 ? -1.876 2.543 -9.879 1.00 92.25 101 GLY A C 1
ATOM 818 O O . GLY A 1 101 ? -1.993 1.411 -10.354 1.00 92.25 101 GLY A O 1
ATOM 819 N N . ILE A 1 102 ? -1.097 3.475 -10.437 1.00 93.69 102 ILE A N 1
ATOM 820 C CA . ILE A 1 102 ? -0.390 3.300 -11.717 1.00 93.69 102 ILE A CA 1
ATOM 821 C C . ILE A 1 102 ? 0.496 2.044 -11.741 1.00 93.69 102 ILE A C 1
ATOM 823 O O . ILE A 1 102 ? 0.579 1.366 -12.760 1.00 93.69 102 ILE A O 1
ATOM 827 N N . THR A 1 103 ? 1.101 1.674 -10.607 1.00 94.25 103 THR A N 1
ATOM 828 C CA . THR A 1 103 ? 1.898 0.445 -10.467 1.00 94.25 103 THR A CA 1
ATOM 829 C C . THR A 1 103 ? 1.061 -0.804 -10.730 1.00 94.25 103 THR A C 1
ATOM 831 O O . THR A 1 103 ? 1.461 -1.647 -11.527 1.00 94.25 103 THR A O 1
ATOM 834 N N . ALA A 1 104 ? -0.122 -0.904 -10.120 1.00 95.19 104 ALA A N 1
ATOM 835 C CA . ALA A 1 104 ? -1.031 -2.030 -10.312 1.00 95.19 104 ALA A CA 1
ATOM 836 C C . ALA A 1 104 ? -1.611 -2.063 -11.732 1.00 95.19 104 ALA A C 1
ATOM 838 O O . ALA A 1 104 ? -1.769 -3.128 -12.324 1.00 95.19 104 ALA A O 1
ATOM 839 N N . GLN A 1 105 ? -1.917 -0.899 -12.309 1.00 93.62 105 GLN A N 1
ATOM 840 C CA . GLN A 1 105 ? -2.356 -0.802 -13.705 1.00 93.62 105 GLN A CA 1
ATOM 841 C C . GLN A 1 105 ? -1.254 -1.279 -14.668 1.00 93.62 105 GLN A C 1
ATOM 843 O O . GLN A 1 105 ? -1.496 -2.123 -15.527 1.00 93.62 105 GLN A O 1
ATOM 848 N N . ASN A 1 106 ? -0.013 -0.826 -14.473 1.00 92.19 106 ASN A N 1
ATOM 849 C CA . ASN A 1 106 ? 1.141 -1.256 -15.266 1.00 92.19 106 ASN A CA 1
ATOM 850 C C . ASN A 1 106 ? 1.491 -2.737 -15.069 1.00 92.19 106 ASN A C 1
ATOM 852 O O . ASN A 1 106 ? 1.962 -3.390 -16.002 1.00 92.19 106 ASN A O 1
ATOM 856 N N . ALA A 1 107 ? 1.256 -3.285 -13.878 1.00 92.38 107 ALA A N 1
ATOM 857 C CA . ALA A 1 107 ? 1.425 -4.709 -13.614 1.00 92.38 107 ALA A CA 1
ATOM 858 C C . ALA A 1 107 ? 0.376 -5.572 -14.334 1.00 92.38 107 ALA A C 1
ATOM 860 O O . ALA A 1 107 ? 0.694 -6.699 -14.692 1.00 92.38 107 ALA A O 1
ATOM 861 N N . ARG A 1 108 ? -0.827 -5.035 -14.596 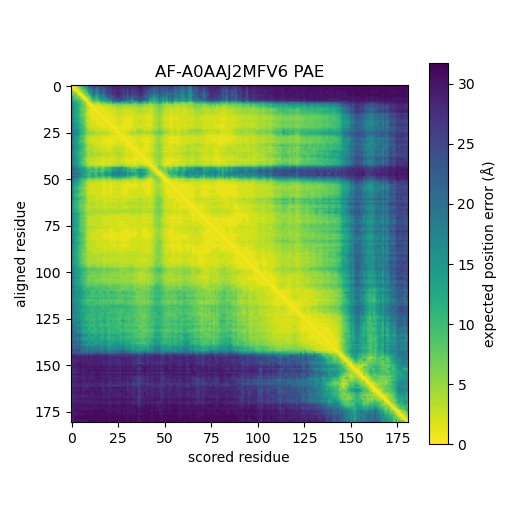1.00 91.94 108 ARG A N 1
ATOM 862 C CA . ARG A 1 108 ? -1.936 -5.743 -15.263 1.00 91.94 108 ARG A CA 1
ATOM 863 C C . ARG A 1 108 ? -2.011 -5.538 -16.779 1.00 91.94 108 ARG A C 1
ATOM 865 O O . ARG A 1 108 ? -2.540 -6.393 -17.469 1.00 91.94 108 ARG A O 1
ATOM 872 N N . ARG A 1 109 ? -1.484 -4.436 -17.326 1.00 91.94 109 ARG A N 1
ATOM 873 C CA . ARG A 1 109 ? -1.626 -4.109 -18.765 1.00 91.94 109 ARG A CA 1
ATOM 874 C C . ARG A 1 109 ? -1.013 -5.171 -19.688 1.00 91.94 109 ARG A C 1
ATOM 876 O O . ARG A 1 109 ? 0.118 -5.566 -19.476 1.00 91.94 109 ARG A O 1
ATOM 883 N N . GLU A 1 110 ? -1.655 -5.592 -20.760 1.00 93.25 110 GLU A N 1
ATOM 884 C CA . GLU A 1 110 ? -1.016 -6.550 -21.690 1.00 93.25 110 GLU A CA 1
ATOM 885 C C . GLU A 1 110 ? -0.176 -5.853 -22.766 1.00 93.25 110 GLU A C 1
ATOM 887 O O . GLU A 1 110 ? 0.760 -6.418 -23.332 1.00 93.25 110 GLU A O 1
ATOM 892 N N . LEU A 1 111 ? -0.470 -4.574 -22.990 1.00 95.44 111 LEU A N 1
ATOM 893 C CA . LEU A 1 111 ? 0.141 -3.754 -24.020 1.00 95.44 111 LEU A CA 1
ATOM 894 C C . LEU A 1 111 ? 0.947 -2.612 -23.399 1.00 95.44 111 LEU A C 1
ATOM 896 O O . LEU A 1 111 ? 0.642 -2.090 -22.323 1.00 95.44 111 LEU A O 1
ATOM 900 N N . CYS A 1 112 ? 1.996 -2.188 -24.097 1.00 94.88 112 CYS A N 1
ATOM 901 C CA . CYS A 1 112 ? 2.680 -0.940 -23.793 1.00 94.88 112 CYS A CA 1
ATOM 902 C C . CYS A 1 112 ? 1.805 0.273 -24.153 1.00 94.88 112 CYS A C 1
ATOM 904 O O . CYS A 1 112 ? 0.797 0.151 -24.841 1.00 94.88 112 CYS A O 1
ATOM 906 N N . VAL A 1 113 ? 2.249 1.473 -23.770 1.00 91.94 113 VAL A N 1
ATOM 907 C CA . VAL A 1 113 ? 1.536 2.737 -24.058 1.00 91.94 113 VAL A CA 1
ATOM 908 C C . VAL A 1 113 ? 1.314 3.015 -25.552 1.00 91.94 113 VAL A C 1
ATOM 910 O O . VAL A 1 113 ? 0.466 3.823 -25.895 1.00 91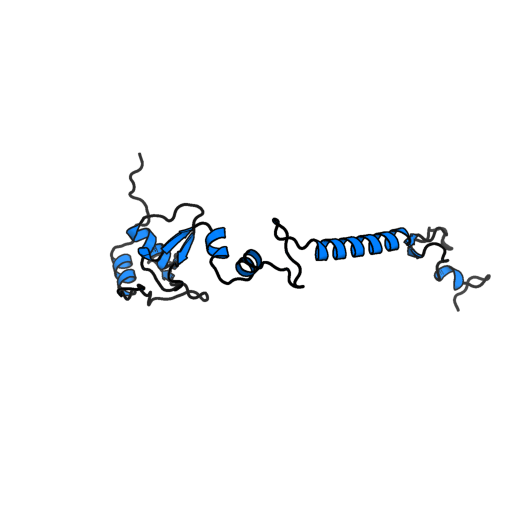.94 113 VAL A O 1
ATOM 913 N N . ASN A 1 114 ? 2.060 2.341 -26.435 1.00 94.25 114 ASN A N 1
ATOM 914 C CA . ASN A 1 114 ? 1.926 2.445 -27.892 1.00 94.25 114 ASN A CA 1
ATOM 915 C C . ASN A 1 114 ? 1.153 1.261 -28.509 1.00 94.25 114 ASN A C 1
ATOM 917 O O . ASN A 1 114 ? 1.245 1.048 -29.712 1.00 94.25 114 ASN A O 1
ATOM 921 N N . GLY A 1 115 ? 0.485 0.430 -27.703 1.00 95.25 115 GLY A N 1
ATOM 922 C CA . GLY A 1 115 ? -0.320 -0.699 -28.185 1.00 95.25 115 GLY A CA 1
ATOM 923 C C . GLY A 1 115 ? 0.456 -1.965 -28.571 1.00 95.25 115 GLY A C 1
ATOM 924 O O . GLY A 1 115 ? -0.150 -2.935 -29.002 1.00 95.25 115 GLY A O 1
ATOM 925 N N . HIS A 1 116 ? 1.783 -2.009 -28.411 1.00 95.88 116 HIS A N 1
ATOM 926 C CA . HIS A 1 116 ? 2.553 -3.236 -28.671 1.00 95.88 116 HIS A CA 1
ATOM 927 C C . HIS A 1 116 ? 2.482 -4.215 -27.491 1.00 95.88 116 HIS A C 1
ATOM 929 O O . HIS A 1 116 ? 2.545 -3.773 -26.340 1.00 95.88 116 HIS A O 1
ATOM 935 N N . GLN A 1 117 ? 2.458 -5.517 -27.781 1.00 96.25 117 GLN A N 1
ATOM 936 C CA . GLN A 1 117 ? 2.530 -6.590 -26.785 1.00 96.25 117 GLN A CA 1
ATOM 937 C C . GLN A 1 117 ? 3.804 -6.513 -25.931 1.00 96.25 117 GLN A C 1
ATOM 939 O O . GLN A 1 117 ? 4.881 -6.133 -26.410 1.00 96.25 117 GLN A O 1
ATOM 944 N N . LEU A 1 118 ? 3.657 -6.839 -24.648 1.00 95.25 118 LEU A N 1
ATOM 945 C CA . LEU A 1 118 ? 4.759 -6.972 -23.699 1.00 95.25 118 LEU A CA 1
ATOM 946 C C . LEU A 1 118 ? 5.235 -8.430 -23.637 1.00 95.25 118 LEU A C 1
ATOM 948 O O . LEU A 1 118 ? 4.420 -9.339 -23.737 1.00 95.25 118 LEU A O 1
ATOM 952 N N . ASP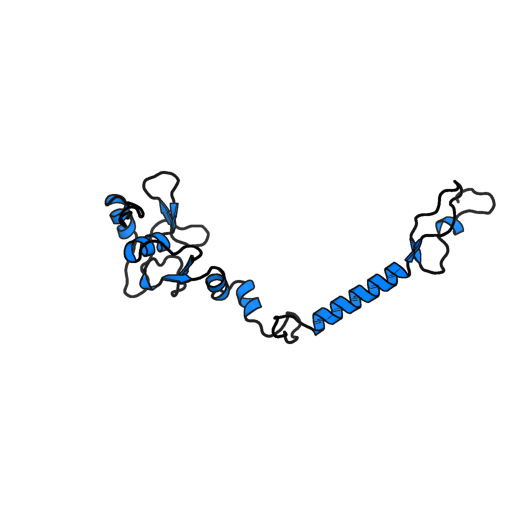 A 1 119 ? 6.540 -8.636 -23.452 1.00 92.50 119 ASP A N 1
ATOM 953 C CA . ASP A 1 119 ? 7.121 -9.959 -23.191 1.00 92.50 119 ASP A CA 1
ATOM 954 C C . ASP A 1 119 ? 6.844 -10.434 -21.748 1.00 92.50 119 ASP A C 1
ATOM 956 O O . ASP A 1 119 ? 6.265 -9.707 -20.932 1.00 92.50 119 ASP A O 1
ATOM 960 N N . ASP A 1 120 ? 7.316 -11.634 -21.401 1.00 90.75 120 ASP A N 1
ATOM 961 C CA . ASP A 1 120 ? 7.162 -12.224 -20.059 1.00 90.75 120 ASP A CA 1
ATOM 962 C C . ASP A 1 120 ? 7.807 -11.379 -18.950 1.00 90.75 120 ASP A C 1
ATOM 964 O O . ASP A 1 120 ? 7.378 -11.385 -17.796 1.00 90.75 120 ASP A O 1
ATOM 968 N N . ARG A 1 121 ? 8.824 -10.583 -19.298 1.00 90.94 121 ARG A N 1
ATOM 969 C CA . ARG A 1 121 ? 9.471 -9.622 -18.391 1.00 90.94 121 ARG A CA 1
ATOM 970 C C . ARG A 1 121 ? 8.757 -8.275 -18.379 1.00 90.94 121 ARG A C 1
ATOM 972 O O . ARG A 1 121 ? 9.237 -7.329 -17.751 1.00 90.94 121 ARG A O 1
ATOM 979 N N . ARG A 1 122 ? 7.602 -8.181 -19.041 1.00 90.88 122 ARG A N 1
ATOM 980 C CA . ARG A 1 122 ? 6.747 -6.995 -19.143 1.00 90.88 122 ARG A CA 1
ATOM 981 C C . ARG A 1 122 ? 7.418 -5.855 -19.915 1.00 90.88 122 ARG A C 1
ATOM 983 O O . ARG A 1 122 ? 7.132 -4.675 -19.687 1.00 90.88 122 ARG A O 1
ATOM 990 N N . LEU A 1 123 ? 8.313 -6.199 -20.840 1.00 91.62 123 LEU A N 1
ATOM 991 C CA . LEU A 1 123 ? 9.085 -5.285 -21.672 1.00 91.62 123 LEU A CA 1
ATOM 992 C C . LEU A 1 123 ? 8.532 -5.248 -23.098 1.00 91.62 123 LEU A C 1
ATOM 994 O O . LEU A 1 123 ? 8.124 -6.252 -23.665 1.00 91.62 123 LEU A O 1
ATOM 998 N N . CYS A 1 124 ? 8.538 -4.062 -23.706 1.00 96.06 124 CYS A N 1
ATOM 999 C CA . CYS A 1 124 ? 8.119 -3.896 -25.096 1.00 96.06 124 CYS A CA 1
ATOM 1000 C C . CYS A 1 124 ? 9.325 -3.989 -26.036 1.00 96.06 124 CYS A C 1
ATOM 1002 O O . CYS A 1 124 ? 10.043 -2.997 -26.210 1.00 96.06 124 CYS A O 1
ATOM 1004 N N . SER A 1 125 ? 9.518 -5.141 -26.679 1.00 94.81 125 SER A N 1
ATOM 1005 C CA . SER A 1 125 ? 10.635 -5.393 -27.605 1.00 94.81 125 SER A CA 1
ATOM 1006 C C . SER A 1 125 ? 10.695 -4.382 -28.754 1.00 94.81 125 SER A C 1
ATOM 1008 O O . SER A 1 125 ? 11.765 -3.866 -29.077 1.00 94.81 125 SER A O 1
ATOM 1010 N N . THR A 1 126 ? 9.546 -4.001 -29.320 1.00 95.75 126 THR A N 1
ATOM 1011 C CA . THR A 1 126 ? 9.466 -3.000 -30.398 1.00 95.75 126 THR A CA 1
ATOM 1012 C C . THR A 1 126 ? 9.955 -1.626 -29.941 1.00 95.75 126 THR A C 1
ATOM 1014 O O . THR A 1 126 ? 10.786 -0.998 -30.600 1.00 95.75 126 THR A O 1
ATOM 1017 N N . CYS A 1 127 ? 9.475 -1.141 -28.791 1.00 95.50 127 CYS A N 1
ATOM 1018 C CA . CYS A 1 127 ? 9.911 0.145 -28.245 1.00 95.50 127 CYS A CA 1
ATOM 1019 C C . CYS A 1 127 ? 11.385 0.109 -27.820 1.00 95.50 127 CYS A C 1
ATOM 1021 O O . CYS A 1 127 ? 12.091 1.101 -28.009 1.00 95.50 127 CYS A O 1
ATOM 1023 N N . GLN A 1 128 ? 11.858 -1.016 -27.276 1.00 94.88 128 GLN A N 1
ATOM 1024 C CA . GLN A 1 128 ? 13.262 -1.197 -26.913 1.00 94.88 128 GLN A CA 1
ATOM 1025 C C . GLN A 1 128 ? 14.174 -1.146 -28.135 1.00 94.88 128 GLN A C 1
ATOM 1027 O O . GLN A 1 128 ? 15.128 -0.370 -28.123 1.00 94.88 128 GLN A O 1
ATOM 1032 N N . LYS A 1 129 ? 13.840 -1.869 -29.211 1.00 95.56 129 LYS A N 1
ATOM 1033 C CA . LYS A 1 129 ? 14.579 -1.820 -30.479 1.00 95.56 129 LYS A CA 1
ATOM 1034 C C . LYS A 1 129 ? 14.640 -0.394 -31.026 1.00 95.56 129 LYS A C 1
ATOM 1036 O O . LYS A 1 129 ? 15.723 0.136 -31.240 1.00 95.56 129 LYS A O 1
ATOM 1041 N N . ARG A 1 130 ? 13.498 0.304 -31.088 1.00 96.25 130 ARG A N 1
ATOM 1042 C CA . ARG A 1 130 ? 13.443 1.720 -31.509 1.00 96.25 130 ARG A CA 1
ATOM 1043 C C . ARG A 1 130 ? 14.310 2.646 -30.647 1.00 96.25 130 ARG A C 1
ATOM 1045 O O . ARG A 1 130 ? 14.769 3.674 -31.143 1.00 96.25 130 ARG A O 1
ATOM 1052 N N . LYS A 1 131 ? 14.471 2.365 -29.348 1.00 96.00 131 LYS A N 1
ATOM 1053 C CA . LYS A 1 131 ? 15.357 3.132 -28.452 1.00 96.00 131 LYS A CA 1
ATOM 1054 C C . LYS A 1 131 ? 16.827 2.798 -28.723 1.00 96.00 131 LYS A C 1
ATOM 1056 O O . LYS A 1 131 ? 17.643 3.713 -28.785 1.00 96.00 131 LYS A O 1
ATOM 1061 N N . TYR A 1 132 ? 17.143 1.518 -28.898 1.00 96.75 132 TYR A N 1
ATOM 1062 C CA . TYR A 1 132 ? 18.483 1.041 -29.228 1.00 96.75 132 TYR A CA 1
ATOM 1063 C C . TYR A 1 132 ? 18.979 1.620 -30.559 1.00 96.75 132 TYR A C 1
ATOM 1065 O O . TYR A 1 132 ? 20.051 2.217 -30.593 1.00 96.75 132 TYR A O 1
ATOM 1073 N N . ASP A 1 133 ? 18.164 1.561 -31.614 1.00 97.25 133 ASP A N 1
ATOM 1074 C CA . ASP A 1 133 ? 18.513 2.077 -32.944 1.00 97.25 133 ASP A CA 1
ATOM 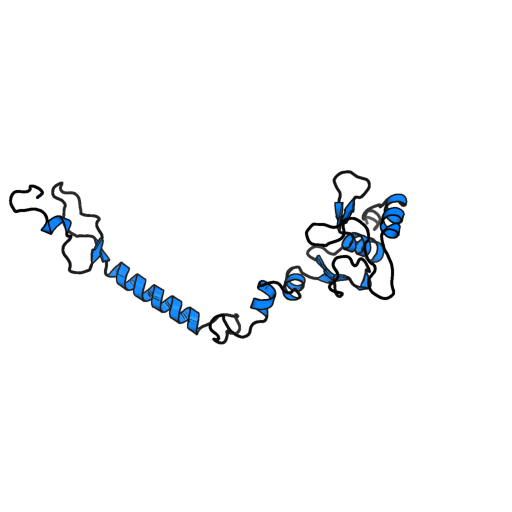1075 C C . ASP A 1 133 ? 18.806 3.587 -32.902 1.00 97.25 133 ASP A C 1
ATOM 1077 O O . ASP A 1 133 ? 19.802 4.056 -33.454 1.00 97.25 133 ASP A O 1
ATOM 1081 N N . ARG A 1 134 ? 17.992 4.353 -32.158 1.00 96.19 134 ARG A N 1
ATOM 1082 C CA . ARG A 1 134 ? 18.227 5.788 -31.911 1.00 96.19 134 ARG A CA 1
ATOM 1083 C C . ARG A 1 134 ? 19.546 6.045 -31.182 1.00 96.19 134 ARG A C 1
ATOM 1085 O O . ARG A 1 134 ? 20.273 6.972 -31.536 1.00 96.19 134 ARG A O 1
ATOM 1092 N N . GLN A 1 135 ? 19.867 5.235 -30.174 1.00 96.19 135 GLN A N 1
ATOM 1093 C C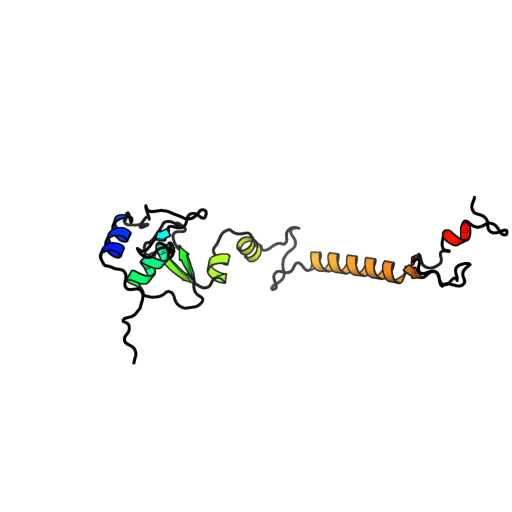A . GLN A 1 135 ? 21.134 5.348 -29.452 1.00 96.19 135 GLN A CA 1
ATOM 1094 C C . GLN A 1 135 ? 22.326 5.023 -30.359 1.00 96.19 135 GLN A C 1
ATOM 1096 O O . GLN A 1 135 ? 23.340 5.720 -30.311 1.00 96.19 135 GLN A O 1
ATOM 1101 N N . LEU A 1 136 ? 22.207 3.990 -31.195 1.00 95.38 136 LEU A N 1
ATOM 1102 C CA . LEU A 1 136 ? 23.249 3.590 -32.132 1.00 95.38 136 LEU A CA 1
ATOM 1103 C C . LEU A 1 136 ? 23.510 4.682 -33.176 1.00 95.38 136 LEU A C 1
ATOM 1105 O O . LEU A 1 136 ? 24.669 5.029 -33.404 1.00 95.38 136 LEU A O 1
ATOM 1109 N N . ALA A 1 137 ? 22.454 5.272 -33.746 1.00 92.12 137 ALA A N 1
ATOM 1110 C CA . ALA A 1 137 ? 22.559 6.401 -34.671 1.00 92.12 137 ALA A CA 1
ATOM 1111 C C . ALA A 1 137 ? 23.280 7.597 -34.025 1.00 92.12 137 ALA A C 1
ATOM 1113 O O . ALA A 1 137 ? 24.279 8.076 -34.562 1.00 92.12 137 ALA A O 1
ATOM 1114 N N . ARG A 1 138 ? 22.872 7.991 -32.810 1.00 87.62 138 ARG A N 1
ATOM 1115 C CA . ARG A 1 138 ? 23.539 9.053 -32.037 1.00 87.62 138 ARG A CA 1
ATOM 1116 C C . ARG A 1 138 ? 25.015 8.745 -31.773 1.00 87.62 138 ARG A C 1
ATOM 1118 O O . ARG A 1 138 ? 25.866 9.620 -31.897 1.00 87.62 138 ARG A O 1
ATOM 1125 N N . ASN A 1 139 ? 25.343 7.508 -31.402 1.00 85.75 139 ASN A N 1
ATOM 1126 C CA . ASN A 1 139 ? 26.728 7.099 -31.160 1.00 85.75 139 ASN A CA 1
ATOM 1127 C C . ASN A 1 139 ? 27.564 7.136 -32.447 1.00 85.75 139 ASN A C 1
ATOM 1129 O O . ASN A 1 139 ? 28.735 7.508 -32.396 1.00 85.75 139 ASN A O 1
ATOM 1133 N N . LYS A 1 140 ? 26.977 6.773 -33.594 1.00 83.38 140 LYS A N 1
ATOM 1134 C CA . LYS A 1 140 ? 27.627 6.874 -34.906 1.00 83.38 140 LYS A CA 1
ATOM 1135 C C . LYS A 1 140 ? 27.935 8.332 -35.256 1.00 83.38 140 LYS A C 1
ATOM 1137 O O . LYS A 1 140 ? 29.061 8.618 -35.645 1.00 83.38 140 LYS A O 1
ATOM 1142 N N . GLU A 1 141 ? 26.989 9.246 -35.047 1.00 76.38 141 GLU A N 1
ATOM 1143 C CA . GLU A 1 141 ? 27.196 10.691 -35.236 1.00 76.38 141 GLU A CA 1
ATOM 1144 C C . GLU A 1 141 ? 28.284 11.249 -34.311 1.00 76.38 141 GLU A C 1
ATOM 1146 O O . GLU A 1 141 ? 29.171 11.967 -34.765 1.00 76.38 141 GLU A O 1
ATOM 1151 N N . LEU A 1 142 ? 28.270 10.877 -33.026 1.00 74.19 142 LEU A N 1
ATOM 1152 C CA . LEU A 1 142 ? 29.294 11.290 -32.061 1.00 74.19 142 LEU A CA 1
ATOM 1153 C C . LEU A 1 142 ? 30.688 10.764 -32.419 1.00 74.19 142 LEU A C 1
ATOM 1155 O O . LEU A 1 142 ? 31.662 11.483 -32.227 1.00 74.19 142 LEU A O 1
ATOM 1159 N N . ARG A 1 143 ? 30.794 9.535 -32.938 1.00 69.56 143 ARG A N 1
ATOM 1160 C CA . ARG A 1 143 ? 32.064 8.964 -33.423 1.00 69.56 143 ARG A CA 1
ATOM 1161 C C . ARG A 1 143 ? 32.535 9.614 -34.724 1.00 69.56 143 ARG A C 1
ATOM 1163 O O . ARG A 1 143 ? 33.734 9.763 -34.922 1.00 69.56 143 ARG A O 1
ATOM 1170 N N . ALA A 1 144 ? 31.606 10.016 -35.591 1.00 64.00 144 ALA A N 1
ATOM 1171 C CA . ALA A 1 144 ? 31.901 10.803 -36.786 1.00 64.00 144 ALA A CA 1
ATOM 1172 C C . ALA A 1 144 ? 32.232 12.276 -36.464 1.00 64.00 144 ALA A C 1
ATOM 1174 O O . ALA A 1 144 ? 32.676 13.010 -37.343 1.00 64.00 144 ALA A O 1
ATOM 1175 N N . ALA A 1 145 ? 32.035 12.740 -35.228 1.00 61.41 145 ALA A N 1
ATOM 1176 C CA . ALA A 1 145 ? 32.525 14.039 -34.788 1.00 61.41 145 ALA A CA 1
ATOM 1177 C C . ALA A 1 145 ? 33.992 13.906 -34.345 1.00 61.41 145 ALA A C 1
ATOM 1179 O O . ALA A 1 145 ? 34.286 13.359 -33.284 1.00 61.41 145 ALA A O 1
ATOM 1180 N N . THR A 1 146 ? 34.926 14.406 -35.150 1.00 57.94 146 THR A N 1
ATOM 1181 C CA . THR A 1 146 ? 36.360 14.432 -34.822 1.00 57.94 146 THR A CA 1
ATOM 1182 C C . THR A 1 146 ? 36.705 15.743 -34.111 1.00 57.94 146 THR A C 1
ATOM 1184 O O . THR A 1 146 ? 36.045 16.763 -34.315 1.00 57.94 146 THR A O 1
ATOM 1187 N N . LEU A 1 147 ? 37.732 15.754 -33.258 1.00 57.03 147 LEU A N 1
ATOM 1188 C CA . LEU A 1 147 ? 38.343 17.014 -32.826 1.00 57.03 147 LEU A CA 1
ATOM 1189 C C . LEU A 1 147 ? 39.067 17.649 -34.015 1.00 57.03 147 LEU A C 1
ATOM 1191 O O . LEU A 1 147 ? 39.640 16.952 -34.851 1.00 57.03 147 LEU A O 1
ATOM 1195 N N . CYS A 1 148 ? 39.035 18.971 -34.107 1.00 57.62 148 CYS A N 1
ATOM 1196 C CA . CYS A 1 148 ? 39.815 19.692 -35.098 1.00 57.62 148 CYS A CA 1
ATOM 1197 C C . CYS A 1 148 ? 41.313 19.391 -34.892 1.00 57.62 148 CYS A C 1
ATOM 1199 O O . CYS A 1 148 ? 41.920 19.877 -33.946 1.00 57.62 148 CYS A O 1
ATOM 1201 N N . GLY A 1 149 ? 41.921 18.600 -35.780 1.00 56.09 149 GLY A N 1
ATOM 1202 C CA . GLY A 1 149 ? 43.331 18.190 -35.680 1.00 56.09 149 GLY A CA 1
ATOM 1203 C C . GLY A 1 149 ? 44.357 19.295 -35.964 1.00 56.09 149 GLY A C 1
ATOM 1204 O O . GLY A 1 149 ? 45.528 18.997 -36.164 1.00 56.09 149 GLY A O 1
ATOM 1205 N N . HIS A 1 150 ? 43.938 20.559 -36.027 1.00 57.50 150 HIS A N 1
ATOM 1206 C CA . HIS A 1 150 ? 44.816 21.689 -36.318 1.00 57.50 150 HIS A CA 1
ATOM 1207 C C . HIS A 1 150 ? 45.201 22.440 -35.040 1.00 57.50 150 HIS A C 1
ATOM 1209 O O . HIS A 1 150 ? 44.417 22.550 -34.090 1.00 57.50 150 HIS A O 1
ATOM 1215 N N . LEU A 1 151 ? 46.395 23.029 -35.061 1.00 54.56 151 LEU A N 1
ATOM 1216 C CA . LEU A 1 151 ? 46.836 23.977 -34.048 1.00 54.56 151 LEU A CA 1
ATOM 1217 C C . LEU A 1 151 ? 46.147 25.327 -34.269 1.00 54.56 151 LEU A C 1
ATOM 1219 O O . LEU A 1 151 ? 46.028 25.815 -35.393 1.00 54.56 151 LEU A O 1
ATOM 1223 N N . THR A 1 152 ? 45.702 25.943 -33.181 1.00 57.09 152 THR A N 1
ATOM 1224 C CA . THR A 1 152 ? 45.359 27.366 -33.168 1.00 57.09 152 THR A CA 1
ATOM 1225 C C . THR A 1 152 ? 46.627 28.200 -33.381 1.00 57.09 152 THR A C 1
ATOM 1227 O O . THR A 1 152 ? 47.743 27.713 -33.203 1.00 57.09 152 THR A O 1
ATOM 1230 N N . ARG A 1 153 ? 46.484 29.487 -33.714 1.00 56.66 153 ARG A N 1
ATOM 1231 C CA . ARG A 1 153 ? 47.634 30.395 -33.897 1.00 56.66 153 ARG A CA 1
ATOM 1232 C C . ARG A 1 153 ? 48.532 30.552 -32.666 1.00 56.66 153 ARG A C 1
ATOM 1234 O O . ARG A 1 153 ? 49.700 30.866 -32.830 1.00 56.66 153 ARG A O 1
ATOM 1241 N N . ALA A 1 154 ? 48.014 30.301 -31.464 1.00 58.22 154 ALA A N 1
ATOM 1242 C CA . ALA A 1 154 ? 48.799 30.282 -30.228 1.00 58.22 154 ALA A CA 1
ATOM 1243 C C . ALA A 1 154 ? 49.568 28.957 -30.020 1.00 58.22 154 ALA A C 1
ATOM 1245 O O . ALA A 1 154 ? 50.093 28.714 -28.941 1.00 58.22 154 ALA A O 1
ATOM 1246 N N . GLY A 1 155 ? 49.578 28.057 -31.009 1.00 56.69 155 GLY A N 1
ATOM 1247 C CA . GLY A 1 155 ? 50.205 26.738 -30.904 1.00 56.69 155 GLY A CA 1
ATOM 1248 C C . GLY A 1 155 ? 49.399 25.719 -30.090 1.00 56.69 155 GLY A C 1
ATOM 1249 O O . GLY A 1 155 ? 49.810 24.568 -29.986 1.00 56.69 155 GLY A O 1
ATOM 1250 N N . HIS A 1 156 ? 48.237 26.091 -29.539 1.00 52.25 156 HIS A N 1
ATOM 1251 C CA . HIS A 1 156 ? 47.391 25.171 -28.775 1.00 52.25 156 HIS A CA 1
ATOM 1252 C C . HIS A 1 156 ? 46.491 24.330 -29.692 1.00 52.25 156 HIS A C 1
ATOM 1254 O O . HIS A 1 156 ? 45.881 24.892 -30.607 1.00 52.25 156 HIS A O 1
ATOM 1260 N N . PRO A 1 157 ? 46.338 23.017 -29.453 1.00 57.31 157 PRO A N 1
ATOM 1261 C CA . PRO A 1 157 ? 45.465 22.158 -30.249 1.00 57.31 157 PRO A CA 1
ATOM 1262 C C . PRO A 1 157 ? 43.999 22.595 -30.136 1.00 57.31 157 PRO A C 1
ATOM 1264 O O . PRO A 1 157 ? 43.483 22.840 -29.044 1.00 57.31 157 PRO A O 1
ATOM 1267 N N . CYS A 1 158 ? 43.315 22.705 -31.276 1.00 62.31 158 CYS A N 1
ATOM 1268 C CA . CYS A 1 158 ? 41.916 23.112 -31.312 1.00 62.31 158 CYS A CA 1
ATOM 1269 C C . CYS A 1 158 ? 41.015 22.002 -30.744 1.00 62.31 158 CYS A C 1
ATOM 1271 O O . CYS A 1 158 ? 40.838 20.945 -31.340 1.00 62.31 158 CYS A O 1
ATOM 1273 N N . THR A 1 159 ? 40.366 22.255 -29.608 1.00 61.81 159 THR A N 1
ATOM 1274 C CA . THR A 1 159 ? 39.494 21.273 -28.933 1.00 61.81 159 THR A CA 1
ATOM 1275 C C . THR A 1 159 ? 38.056 21.259 -29.463 1.00 61.81 159 THR A C 1
ATOM 1277 O O . THR A 1 159 ? 37.175 20.605 -28.899 1.00 61.81 159 THR A O 1
ATOM 1280 N N . ARG A 1 160 ? 37.777 21.981 -30.556 1.00 65.56 160 ARG A N 1
ATOM 1281 C CA . ARG A 1 160 ? 36.425 22.085 -31.107 1.00 65.56 160 ARG A CA 1
ATOM 1282 C C . ARG A 1 160 ? 36.060 20.811 -31.862 1.00 65.56 160 ARG A C 1
ATOM 1284 O O . ARG A 1 160 ? 36.826 20.335 -32.700 1.00 65.56 160 ARG A O 1
ATOM 1291 N N . ARG A 1 161 ? 34.860 20.286 -31.603 1.00 63.59 161 ARG A N 1
ATOM 1292 C CA . ARG A 1 161 ? 34.295 19.182 -32.389 1.00 63.59 161 ARG A CA 1
ATOM 1293 C C . ARG A 1 161 ? 33.907 19.678 -33.780 1.00 63.59 161 ARG A C 1
ATOM 1295 O O . ARG A 1 161 ? 33.234 20.700 -33.902 1.00 63.59 161 ARG A O 1
ATOM 1302 N N . VAL A 1 162 ? 34.309 18.939 -34.806 1.00 61.72 162 VAL A N 1
ATOM 1303 C CA . VAL A 1 162 ? 33.965 19.163 -36.213 1.00 61.72 162 VAL A CA 1
ATOM 1304 C C . VAL A 1 162 ? 33.374 17.885 -36.807 1.00 61.72 162 VAL A C 1
ATOM 1306 O O . VAL A 1 162 ? 33.684 16.780 -36.365 1.00 61.72 162 VAL A O 1
ATOM 1309 N N . SER A 1 163 ? 32.494 18.017 -37.800 1.00 60.88 163 SER A N 1
ATOM 1310 C CA . SER A 1 163 ? 32.042 16.861 -38.583 1.00 60.88 163 SER A CA 1
ATOM 1311 C C . SER A 1 163 ? 33.219 16.254 -39.354 1.00 60.88 163 SER A C 1
ATOM 1313 O O . SER A 1 163 ? 34.053 17.003 -39.867 1.00 60.88 163 SER A O 1
ATOM 1315 N N . LEU A 1 164 ? 33.265 14.922 -39.470 1.00 54.03 164 LEU A N 1
ATOM 1316 C CA . LEU A 1 164 ? 34.273 14.198 -40.252 1.00 54.03 164 LEU A CA 1
ATOM 1317 C C . LEU A 1 164 ? 34.456 14.839 -41.640 1.00 54.03 164 LEU A C 1
ATOM 1319 O O . LEU A 1 164 ? 33.487 15.022 -42.377 1.00 54.03 164 LEU A O 1
ATOM 1323 N N . GLY A 1 165 ? 35.695 15.199 -41.982 1.00 53.41 165 GLY A N 1
ATOM 1324 C CA . GLY A 1 165 ? 36.046 15.766 -43.289 1.00 53.41 165 GLY A CA 1
ATOM 1325 C C . GLY A 1 165 ? 35.747 17.260 -43.489 1.00 53.41 165 GLY A C 1
ATOM 1326 O O . GLY A 1 165 ? 35.985 17.764 -44.583 1.00 53.41 165 GLY A O 1
ATOM 1327 N N . LYS A 1 166 ? 35.259 17.997 -42.478 1.00 59.06 166 LYS A N 1
ATOM 1328 C CA . LYS A 1 166 ? 35.040 19.456 -42.574 1.00 59.06 166 LYS A CA 1
ATOM 1329 C C . LYS A 1 166 ? 36.104 20.259 -41.818 1.00 59.06 166 LYS A C 1
ATOM 1331 O O . LYS A 1 166 ? 36.489 19.901 -40.705 1.00 59.06 166 LYS A O 1
ATOM 1336 N N . ARG A 1 167 ? 36.553 21.382 -42.402 1.00 57.22 167 ARG A N 1
ATOM 1337 C CA . ARG A 1 167 ? 37.417 22.363 -41.718 1.00 57.22 167 ARG A CA 1
ATOM 1338 C C . ARG A 1 167 ? 36.624 23.141 -40.661 1.00 57.22 167 ARG A C 1
ATOM 1340 O O . ARG A 1 167 ? 35.423 23.362 -40.795 1.00 57.22 167 ARG A O 1
ATOM 1347 N N . CYS A 1 168 ? 37.301 23.519 -39.576 1.00 64.44 168 CYS A N 1
ATOM 1348 C CA . CYS A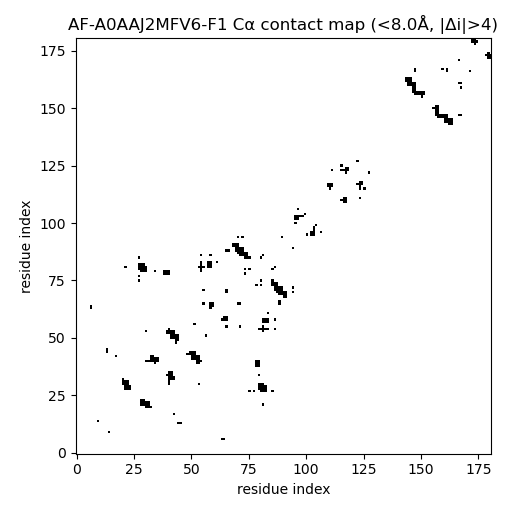 1 168 ? 36.714 24.338 -38.518 1.00 64.44 168 CYS A CA 1
ATOM 1349 C C . CYS A 1 168 ? 36.414 25.751 -39.062 1.00 64.44 168 CYS A C 1
ATOM 1351 O O . CYS A 1 168 ? 37.340 26.375 -39.578 1.00 64.44 168 CYS A O 1
ATOM 1353 N N . PRO A 1 169 ? 35.198 26.307 -38.876 1.00 63.25 169 PRO A N 1
ATOM 1354 C CA . PRO A 1 169 ? 34.854 27.653 -39.357 1.00 63.25 169 PRO A CA 1
ATOM 1355 C C . PRO A 1 169 ? 35.749 28.765 -38.793 1.00 63.25 169 PRO A C 1
ATOM 1357 O O . PRO A 1 169 ? 35.896 29.809 -39.412 1.00 63.25 169 PRO A O 1
ATOM 1360 N N . LEU A 1 170 ? 36.376 28.526 -37.631 1.00 60.31 170 LEU A N 1
ATOM 1361 C CA . LEU A 1 170 ? 37.363 29.432 -37.037 1.00 60.31 170 LEU A CA 1
ATOM 1362 C C . LEU A 1 170 ? 38.654 29.541 -37.855 1.00 60.31 170 LEU A C 1
ATOM 1364 O O . LEU A 1 170 ? 39.464 30.391 -37.526 1.00 60.31 170 LEU A O 1
ATOM 1368 N N . HIS A 1 171 ? 38.896 28.687 -38.852 1.00 59.50 171 HIS A N 1
ATOM 1369 C CA . HIS A 1 171 ? 40.050 28.813 -39.750 1.00 59.50 171 HIS A CA 1
ATOM 1370 C C . HIS A 1 171 ? 39.689 29.511 -41.060 1.00 59.50 171 HIS A C 1
ATOM 1372 O O . HIS A 1 171 ? 40.532 30.206 -41.615 1.00 59.50 171 HIS A O 1
ATOM 1378 N N . ASP A 1 172 ? 38.440 29.393 -41.514 1.00 54.56 172 ASP A N 1
ATOM 1379 C CA . ASP A 1 172 ? 37.981 30.013 -42.762 1.00 54.56 172 ASP A CA 1
ATOM 1380 C C . ASP A 1 172 ? 37.702 31.527 -42.600 1.00 54.56 172 ASP A C 1
ATOM 1382 O O . ASP A 1 172 ? 37.541 32.243 -43.585 1.00 54.56 172 ASP A O 1
ATOM 1386 N N . SER A 1 173 ? 37.680 32.039 -41.362 1.00 53.66 173 SER A N 1
ATOM 1387 C CA . SER A 1 173 ? 37.391 33.441 -41.026 1.00 53.66 173 SER A CA 1
ATOM 1388 C C . SER A 1 173 ? 38.620 34.353 -40.855 1.00 53.66 173 SER A C 1
ATOM 1390 O O . SER A 1 173 ? 38.451 35.519 -40.505 1.00 53.66 173 SER A O 1
ATOM 1392 N N . TRP A 1 174 ? 39.848 33.869 -41.081 1.00 50.25 174 TRP A N 1
ATOM 1393 C CA . TRP A 1 174 ? 41.069 34.686 -40.973 1.00 50.25 174 TRP A CA 1
ATOM 1394 C C . TRP A 1 174 ? 41.701 34.864 -42.353 1.00 50.25 174 TRP A C 1
ATOM 1396 O O . TRP A 1 174 ? 42.071 33.887 -42.997 1.00 50.25 174 TRP A O 1
ATOM 1406 N N . ASN A 1 175 ? 41.850 36.108 -42.820 1.00 46.94 175 ASN A N 1
ATOM 1407 C CA . ASN A 1 175 ? 42.602 36.367 -44.051 1.00 46.94 175 ASN A CA 1
ATOM 1408 C C . ASN A 1 175 ? 44.099 36.022 -43.857 1.00 46.94 175 ASN A C 1
ATOM 1410 O O . ASN A 1 175 ? 44.588 35.912 -42.727 1.00 46.94 175 ASN A O 1
ATOM 1414 N N . THR A 1 176 ? 44.851 35.908 -44.956 1.00 48.09 176 THR A N 1
ATOM 1415 C CA . THR A 1 176 ? 46.302 35.617 -44.975 1.00 48.09 176 THR A CA 1
ATOM 1416 C C . THR A 1 176 ? 47.170 36.608 -44.182 1.00 48.09 176 THR A C 1
ATOM 1418 O O . THR A 1 176 ? 48.348 36.341 -43.973 1.00 48.09 176 THR A O 1
ATOM 1421 N N . LYS A 1 177 ? 46.603 37.720 -43.693 1.00 49.12 177 LYS A N 1
ATOM 1422 C CA . LYS A 1 177 ? 47.265 38.750 -42.875 1.00 49.12 177 LYS A CA 1
ATOM 1423 C C . LYS A 1 177 ? 46.831 38.762 -41.406 1.00 49.12 177 LYS A C 1
ATOM 1425 O O . LYS A 1 177 ? 47.432 39.458 -40.599 1.00 49.12 177 LYS A O 1
ATOM 1430 N N . GLY A 1 178 ? 45.845 37.955 -41.024 1.00 46.19 178 GLY A N 1
ATOM 1431 C CA . GLY A 1 178 ? 45.578 37.660 -39.630 1.00 46.19 178 GLY A CA 1
ATOM 1432 C C . GLY A 1 178 ? 44.823 38.676 -38.790 1.00 46.19 178 GLY A C 1
ATOM 1433 O O . GLY A 1 178 ? 45.009 38.650 -37.578 1.00 46.19 178 GLY A O 1
ATOM 1434 N N . THR A 1 179 ? 43.940 39.467 -39.382 1.00 41.25 179 THR A N 1
ATOM 1435 C CA . THR A 1 179 ? 42.976 40.302 -38.652 1.00 41.25 179 THR A CA 1
ATOM 1436 C C . THR A 1 179 ? 41.536 39.839 -38.902 1.00 41.25 179 THR A C 1
ATOM 1438 O O . THR A 1 179 ? 41.224 39.331 -39.983 1.00 41.25 179 THR A O 1
ATOM 1441 N N . LEU A 1 180 ? 40.680 39.970 -37.877 1.00 43.91 180 LEU A N 1
ATOM 1442 C CA . LEU A 1 180 ? 39.228 39.755 -37.963 1.00 43.91 180 LEU A CA 1
ATOM 1443 C C . LEU A 1 180 ? 38.618 40.774 -38.941 1.00 43.91 180 LEU A C 1
ATOM 1445 O O . LEU A 1 180 ? 39.078 41.915 -38.993 1.00 43.91 180 LEU A O 1
ATOM 1449 N N . ARG A 1 181 ? 37.608 40.357 -39.712 1.00 46.38 181 ARG A N 1
ATOM 1450 C CA . ARG A 1 181 ? 36.685 41.309 -40.347 1.00 46.38 181 ARG A CA 1
ATOM 1451 C C . ARG A 1 181 ? 35.768 41.920 -39.299 1.00 46.38 181 ARG A C 1
ATOM 1453 O O . ARG A 1 181 ? 35.391 41.168 -38.372 1.00 46.38 181 ARG A O 1
#

Solvent-accessible surface area (backbone atoms only — not comparable to full-atom values): 11028 Å² total; per-residue (Å²): 133,85,71,94,81,81,74,77,89,68,52,68,69,56,51,53,59,51,56,76,33,45,49,76,55,97,73,63,20,36,52,71,60,55,57,47,100,87,52,36,28,37,43,73,49,98,54,89,90,49,68,44,47,38,41,59,54,38,32,36,75,78,72,41,78,79,59,89,83,46,42,78,37,52,78,76,74,46,58,35,38,34,40,51,93,42,48,42,81,33,46,62,66,54,52,48,52,73,44,86,47,71,67,20,49,64,71,65,51,65,47,44,101,84,70,44,65,42,48,100,87,69,42,42,63,68,61,50,49,59,50,50,54,53,50,50,53,52,50,52,53,56,68,41,41,36,62,40,92,48,65,39,96,86,69,46,72,35,82,51,76,27,57,68,96,54,83,61,70,85,62,79,60,49,54,102,82,68,55,81,128

pLDDT: mean 82.21, std 19.01, range [31.62, 98.5]

Secondary structure (DSSP, 8-state):
---S--S----HHHHHHHHTTEE--SS--EE-S-B-TTS-BEEE-SSTT-EEEHHHHHHHHHH-SPPTTEEEEETT--TTB--GGGEEEEEHHHHHHHSSSHHHHHHH-SB-TTSPBP-TTS--HHHHHHHHHHHHHHHHHHHHEEE--SBPTTS-B---EEETT---HHHHTS-TT----

Mean predicted aligned error: 12.43 Å

Foldseek 3Di:
DDDPPPFDPQDPVQVVVLVVQWCDDPPFTFGNADDDPVQFDWDDGPDPPDIDTSLQVLLCVPPNHQDPQWDWAQCVPHRRGNDNVRIDTDHPVVNVLPDDDPVVVLVPDQADPVRAGADPVSHRPVVVVVVVVVVVVVVVQVVQFDFQQDADPVRHGGRDTDGHPDHDVVVVQADPVGDGD

Radius of gyration: 33.33 Å; Cα contacts (8 Å, |Δi|>4): 208; chains: 1; bounding box: 74×59×75 Å

Sequence (181 aa):
MTTVEQLAQWSERSRAKFWSRVEKSDGCWLWRGSSTIWGYGQFNHSHPGLTKRAHKLSWESSNGPVPDGLVLDHLCRNRMCVRPDHLEPVTNRENVLRGVGITAQNARRELCVNGHQLDDRRLCSTCQKRKYDRQLARNKELRAATLCGHLTRAGHPCTRRVSLGKRCPLHDSWNTKGTLR

Nearest PDB structures (foldseek):
  1u3e-assembly1_M  TM=6.402E-01  e=1.607E-02  Okubovirus SPO1